Protein AF-A0A2S4KHY7-F1 (afdb_monomer_lite)

Radius of gyration: 18.63 Å; chains: 1; bounding box: 43×72×46 Å

Foldseek 3Di:
DPDLPLQLQEEEEEQWADPPDVCCVTVCLRVVVQVLCCVVSNHNYYDYDDVLDLVVLLVCLQPGDDQFYEYEQAAQSQDLVSVLSSLVSSVVSCVNNVHHHAYEYEYQLYYPCLCNQVRDDCPDSRYAAYEHEFAAPPAPSTDDCLSPDPNQVVDPRYHYHYCVVLVHHAHSSRLSVLCVCVPDPDDPDDNNVVSVLVVVQSSCCRRVVDHRPVRVVPVVVCPPPSNVVSVVVVVVVPPDDDDDD

Structure (mmCIF, N/CA/C/O backbone):
data_AF-A0A2S4KHY7-F1
#
_entry.id   AF-A0A2S4KHY7-F1
#
loop_
_atom_site.group_PDB
_atom_site.id
_atom_site.type_symbol
_atom_site.label_atom_id
_atom_site.label_alt_id
_atom_site.label_comp_id
_atom_site.label_asym_id
_atom_site.label_entity_id
_atom_site.label_seq_id
_atom_site.pdbx_PDB_ins_code
_atom_site.Cartn_x
_atom_site.Cartn_y
_atom_site.Cartn_z
_atom_site.occupancy
_atom_site.B_iso_or_equiv
_atom_site.auth_seq_id
_atom_site.auth_comp_id
_atom_site.auth_asym_id
_atom_site.auth_atom_id
_atom_site.pdbx_PDB_model_num
ATOM 1 N N . MET A 1 1 ? -21.011 10.144 -12.302 1.00 35.94 1 MET A N 1
ATOM 2 C CA . MET A 1 1 ? -19.937 10.883 -11.605 1.00 35.94 1 MET A CA 1
ATOM 3 C C . MET A 1 1 ? -19.957 10.413 -10.164 1.00 35.94 1 MET A C 1
ATOM 5 O O . MET A 1 1 ? -21.004 10.542 -9.545 1.00 35.94 1 MET A O 1
ATOM 9 N N . ALA A 1 2 ? -18.892 9.765 -9.686 1.00 38.97 2 ALA A N 1
ATOM 10 C CA . ALA A 1 2 ? -18.829 9.294 -8.302 1.00 38.97 2 ALA A CA 1
ATOM 11 C C . ALA A 1 2 ? -18.915 10.489 -7.338 1.00 38.97 2 ALA A C 1
ATOM 13 O O . ALA A 1 2 ? -18.388 11.563 -7.636 1.00 38.97 2 ALA A O 1
ATOM 14 N N . ASP A 1 3 ? -19.614 10.318 -6.218 1.00 41.12 3 ASP A N 1
ATOM 15 C CA . ASP A 1 3 ? -19.726 11.348 -5.191 1.00 41.12 3 ASP A CA 1
ATOM 16 C C . ASP A 1 3 ? -18.344 11.613 -4.566 1.00 41.12 3 ASP A C 1
ATOM 18 O O . ASP A 1 3 ? -17.828 10.842 -3.758 1.00 41.12 3 ASP A O 1
ATOM 22 N N . ASN A 1 4 ? -17.737 12.736 -4.954 1.00 48.25 4 ASN A N 1
ATOM 23 C CA . ASN A 1 4 ? -16.425 13.179 -4.481 1.00 48.25 4 ASN A CA 1
ATOM 24 C C . ASN A 1 4 ? -16.400 13.539 -2.980 1.00 48.25 4 ASN A C 1
ATOM 26 O O . ASN A 1 4 ? -15.339 13.898 -2.460 1.00 48.25 4 ASN A O 1
ATOM 30 N N . SER A 1 5 ? -17.534 13.485 -2.271 1.00 50.34 5 SER A N 1
ATOM 31 C CA . SER A 1 5 ? -17.601 13.743 -0.830 1.00 50.34 5 SER A CA 1
ATOM 32 C C . SER A 1 5 ? -16.904 12.656 0.004 1.00 50.34 5 SER A C 1
ATOM 34 O O . SER A 1 5 ? -16.302 12.978 1.033 1.00 50.34 5 SER A O 1
ATOM 36 N N . VAL A 1 6 ? -16.913 11.403 -0.468 1.00 52.31 6 VAL A N 1
ATOM 37 C CA . VAL A 1 6 ? -16.286 10.247 0.198 1.00 52.31 6 VAL A CA 1
ATOM 38 C C . VAL A 1 6 ? -14.762 10.313 0.076 1.00 52.31 6 VAL A C 1
ATOM 40 O O . VAL A 1 6 ? -14.059 10.242 1.082 1.00 52.31 6 VAL A O 1
ATOM 43 N N . ASN A 1 7 ? -14.241 10.591 -1.125 1.00 50.84 7 ASN A N 1
ATOM 44 C CA . ASN A 1 7 ? -12.793 10.640 -1.371 1.00 50.84 7 ASN A CA 1
ATOM 45 C C . ASN A 1 7 ? -12.073 11.756 -0.591 1.00 50.84 7 ASN A C 1
ATOM 47 O O . ASN A 1 7 ? -10.897 11.631 -0.259 1.00 50.84 7 ASN A O 1
ATOM 51 N N . ARG A 1 8 ? -12.780 12.837 -0.230 1.00 54.22 8 ARG A N 1
ATOM 52 C CA . ARG A 1 8 ? -12.234 13.930 0.598 1.00 54.22 8 ARG A CA 1
ATOM 53 C C . ARG A 1 8 ? -12.031 13.561 2.070 1.00 54.22 8 ARG A C 1
ATOM 55 O O . ARG A 1 8 ? -11.474 14.371 2.808 1.00 54.22 8 ARG A O 1
ATOM 62 N N . ARG A 1 9 ? -12.497 12.390 2.512 1.00 63.75 9 ARG A N 1
ATOM 63 C CA . ARG A 1 9 ? -12.339 11.912 3.896 1.00 63.75 9 ARG A CA 1
ATOM 64 C C . ARG A 1 9 ? -11.197 10.916 4.057 1.00 63.75 9 ARG A C 1
ATOM 66 O O . ARG A 1 9 ? -10.728 10.744 5.174 1.00 63.75 9 ARG A O 1
ATOM 73 N N . ASN A 1 10 ? -10.743 10.309 2.964 1.00 71.19 10 ASN A N 1
ATOM 74 C CA . ASN A 1 10 ? -9.730 9.264 3.013 1.00 71.19 10 ASN A CA 1
ATOM 75 C C . ASN A 1 10 ? -8.344 9.870 3.231 1.00 71.19 10 ASN A C 1
ATOM 77 O O . ASN A 1 10 ? -8.014 10.918 2.664 1.00 71.19 10 ASN A O 1
ATOM 81 N N . THR A 1 11 ? -7.533 9.193 4.035 1.00 81.69 11 THR A N 1
ATOM 82 C CA . THR A 1 11 ? -6.145 9.578 4.287 1.00 81.69 11 THR A CA 1
ATOM 83 C C . THR A 1 11 ? -5.212 8.580 3.647 1.00 81.69 11 THR A C 1
ATOM 85 O O . THR A 1 11 ? -5.378 7.369 3.797 1.00 81.69 11 THR A O 1
ATOM 88 N N . LEU A 1 12 ? -4.218 9.125 2.956 1.00 86.38 12 LEU A N 1
ATOM 89 C CA . LEU A 1 12 ? -3.152 8.362 2.348 1.00 86.38 12 LEU A CA 1
ATOM 90 C C . LEU A 1 12 ? -1.896 8.466 3.215 1.00 86.38 12 LEU A C 1
ATOM 92 O O . LEU A 1 12 ? -1.400 9.561 3.477 1.00 86.38 12 LEU A O 1
ATOM 96 N N . PHE A 1 13 ? -1.385 7.329 3.659 1.00 90.31 13 PHE A N 1
ATOM 97 C CA . PHE A 1 13 ? -0.116 7.217 4.365 1.00 90.31 13 PHE A CA 1
ATOM 98 C C . PHE A 1 13 ? 0.977 6.863 3.359 1.00 90.31 13 PHE A C 1
ATOM 100 O O . PHE A 1 13 ? 0.815 5.921 2.588 1.00 90.31 13 PHE A O 1
ATOM 107 N N . VAL A 1 14 ? 2.078 7.609 3.335 1.00 88.31 14 VAL A N 1
ATOM 108 C CA . VAL A 1 14 ? 3.207 7.346 2.432 1.00 88.31 14 VAL A CA 1
ATOM 109 C C . VAL A 1 14 ? 4.385 6.829 3.238 1.00 88.31 14 VAL A C 1
ATOM 111 O O . VAL A 1 14 ? 4.945 7.554 4.056 1.00 88.31 14 VAL A O 1
ATOM 114 N N . HIS A 1 15 ? 4.796 5.602 2.944 1.00 88.19 15 HIS A N 1
ATOM 115 C CA . HIS A 1 15 ? 6.013 4.970 3.437 1.00 88.19 15 HIS A CA 1
ATOM 116 C C . HIS A 1 15 ? 7.075 5.035 2.326 1.00 88.19 15 HIS A C 1
ATOM 118 O O . HIS A 1 15 ? 7.065 4.192 1.419 1.00 88.19 15 HIS A O 1
ATOM 124 N N . PRO A 1 16 ? 7.963 6.050 2.334 1.00 83.06 16 PRO A N 1
ATOM 125 C CA . PRO A 1 16 ? 8.973 6.230 1.290 1.00 83.06 16 PRO A CA 1
ATOM 126 C C . PRO A 1 16 ? 10.039 5.126 1.328 1.00 83.06 16 PRO A C 1
ATOM 128 O O . PRO A 1 16 ? 10.140 4.391 2.306 1.00 83.06 16 PRO A O 1
ATOM 131 N N . GLY A 1 17 ? 10.865 5.018 0.288 1.00 77.81 17 GLY A N 1
ATOM 132 C CA . GLY A 1 17 ? 11.918 4.002 0.184 1.00 77.81 17 GLY A CA 1
ATOM 133 C C . GLY A 1 17 ? 13.167 4.263 1.043 1.00 77.81 17 GLY A C 1
ATOM 134 O O . GLY A 1 17 ? 13.069 4.508 2.246 1.00 77.81 17 GLY A O 1
ATOM 135 N N . LEU A 1 18 ? 14.344 4.089 0.444 1.00 69.19 18 LEU A N 1
ATOM 136 C CA . LEU A 1 18 ? 15.680 4.240 1.012 1.00 69.19 18 LEU A CA 1
ATOM 137 C C . LEU A 1 18 ? 15.959 5.686 1.453 1.00 69.19 18 LEU A C 1
ATOM 139 O O . LEU A 1 18 ? 16.289 6.558 0.658 1.00 69.19 18 LEU A O 1
ATOM 143 N N . LEU A 1 19 ? 15.977 5.909 2.763 1.00 54.62 19 LEU A N 1
ATOM 144 C CA . LEU A 1 19 ? 16.388 7.180 3.365 1.00 54.62 19 LEU A CA 1
ATOM 145 C C . LEU A 1 19 ? 17.857 7.140 3.819 1.00 54.62 19 LEU A C 1
ATOM 147 O O . LEU A 1 19 ? 18.160 7.377 4.987 1.00 54.62 19 LEU A O 1
ATOM 151 N N . LEU A 1 20 ? 18.789 6.797 2.923 1.00 41.72 20 LEU A N 1
ATOM 152 C CA . LEU A 1 20 ? 20.219 6.742 3.260 1.00 41.72 20 LEU A CA 1
ATOM 153 C C . LEU A 1 20 ? 20.958 8.046 2.920 1.00 41.72 20 LEU A C 1
ATOM 155 O O . LEU A 1 20 ? 20.832 8.600 1.831 1.00 41.72 20 LEU A O 1
ATOM 159 N N . PHE A 1 21 ? 21.796 8.494 3.862 1.00 38.56 21 PHE A N 1
ATOM 160 C CA . PHE A 1 21 ? 22.856 9.498 3.671 1.00 38.56 21 PHE A CA 1
ATOM 161 C C . PHE A 1 21 ? 22.429 10.844 3.051 1.00 38.56 21 PHE A C 1
ATOM 163 O O . PHE A 1 21 ? 23.165 11.418 2.253 1.00 38.56 21 PHE A O 1
ATOM 170 N N . GLY A 1 22 ? 21.250 11.372 3.401 1.00 41.03 22 GLY A N 1
ATOM 171 C CA . GLY A 1 22 ? 20.788 12.675 2.889 1.00 41.03 22 GLY A CA 1
ATOM 172 C C . GLY A 1 22 ? 20.465 12.691 1.388 1.00 41.03 22 GLY A C 1
ATOM 173 O O . GLY A 1 22 ? 20.157 13.746 0.834 1.00 41.03 22 GLY A O 1
ATOM 174 N N . LEU A 1 23 ? 20.496 11.530 0.726 1.00 40.47 23 LEU A N 1
ATOM 175 C CA . LEU A 1 23 ? 20.063 11.357 -0.654 1.00 40.47 23 LEU A CA 1
ATOM 176 C C . LEU A 1 23 ? 18.579 10.987 -0.644 1.00 40.47 23 LEU A C 1
ATOM 178 O O . LEU A 1 23 ? 18.199 9.829 -0.527 1.00 40.47 23 LEU A O 1
ATOM 182 N N . HIS A 1 24 ? 17.720 11.998 -0.761 1.00 51.12 24 HIS A N 1
ATOM 183 C CA . HIS A 1 24 ? 16.260 11.857 -0.835 1.00 51.12 24 HIS A CA 1
ATOM 184 C C . HIS A 1 24 ? 15.764 11.413 -2.224 1.00 51.12 24 HIS A C 1
ATOM 186 O O . HIS A 1 24 ? 14.714 11.862 -2.680 1.00 51.12 24 HIS A O 1
ATOM 192 N N . TRP A 1 25 ? 16.534 10.589 -2.940 1.00 44.34 25 TRP A N 1
ATOM 193 C CA . TRP A 1 25 ? 16.283 10.302 -4.357 1.00 44.34 25 TRP A CA 1
ATOM 194 C C . TRP A 1 25 ? 14.943 9.601 -4.615 1.00 44.34 25 TRP A C 1
ATOM 196 O O . TRP A 1 25 ? 14.343 9.828 -5.662 1.00 44.34 25 TRP A O 1
ATOM 206 N N . ASP A 1 26 ? 14.432 8.828 -3.657 1.00 52.84 26 ASP A N 1
ATOM 207 C CA . ASP A 1 26 ? 13.146 8.131 -3.762 1.00 52.84 26 ASP A CA 1
ATOM 208 C C . ASP A 1 26 ? 12.055 8.636 -2.806 1.00 52.84 26 ASP A C 1
ATOM 210 O O . ASP A 1 26 ? 10.867 8.458 -3.089 1.00 52.84 26 ASP A O 1
ATOM 214 N N . ARG A 1 2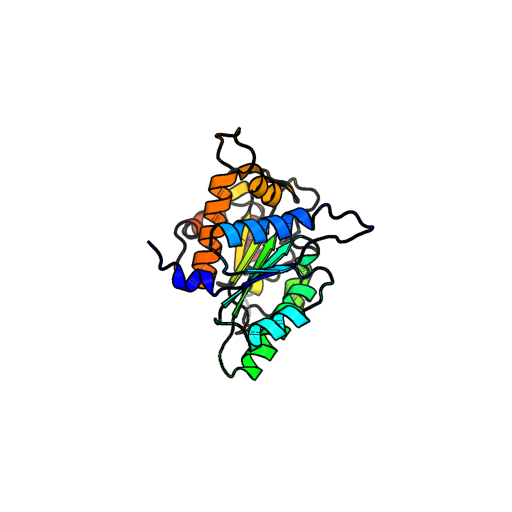7 ? 12.432 9.333 -1.726 1.00 57.00 27 ARG A N 1
ATOM 215 C CA . ARG A 1 27 ? 11.514 10.096 -0.868 1.00 57.00 27 ARG A CA 1
ATOM 216 C C . ARG A 1 27 ? 10.628 11.004 -1.716 1.00 57.00 27 ARG A C 1
ATOM 218 O O . ARG A 1 27 ? 9.412 10.990 -1.555 1.00 57.00 27 ARG A O 1
ATOM 225 N N . SER A 1 28 ? 11.228 11.719 -2.668 1.00 63.19 28 SER A N 1
ATOM 226 C CA . SER A 1 28 ? 10.499 12.597 -3.582 1.00 63.19 28 SER A CA 1
ATOM 227 C C . SER A 1 28 ? 9.457 11.833 -4.399 1.00 63.19 28 SER A C 1
ATOM 229 O O . SER A 1 28 ? 8.340 12.301 -4.527 1.00 63.19 28 SER A O 1
ATOM 231 N N . LEU A 1 29 ? 9.751 10.622 -4.884 1.00 68.00 29 LEU A N 1
ATOM 232 C CA . LEU A 1 29 ? 8.843 9.892 -5.774 1.00 68.00 29 LEU A CA 1
ATOM 233 C C . LEU A 1 29 ? 7.553 9.437 -5.075 1.00 68.00 29 LEU A C 1
ATOM 235 O O . LEU A 1 29 ? 6.458 9.650 -5.596 1.00 68.00 29 LEU A O 1
ATOM 239 N N . ALA A 1 30 ? 7.668 8.821 -3.896 1.00 72.50 30 ALA A N 1
ATOM 240 C CA . ALA A 1 30 ? 6.504 8.321 -3.161 1.00 72.50 30 ALA A CA 1
ATOM 241 C C . ALA A 1 30 ? 5.659 9.470 -2.581 1.00 72.50 30 ALA A C 1
ATOM 243 O O . ALA A 1 30 ? 4.427 9.426 -2.618 1.00 72.50 30 ALA A O 1
ATOM 244 N N . VAL A 1 31 ? 6.318 10.524 -2.087 1.00 76.44 31 VAL A N 1
ATOM 245 C CA . VAL A 1 31 ? 5.659 11.725 -1.551 1.00 76.44 31 VAL A CA 1
ATOM 246 C C . VAL A 1 31 ? 4.977 12.519 -2.661 1.00 76.44 31 VAL A C 1
ATOM 248 O O . VAL A 1 31 ? 3.835 12.949 -2.492 1.00 76.44 31 VAL A O 1
ATOM 251 N N . GLU A 1 32 ? 5.625 12.679 -3.815 1.00 73.94 32 GLU A N 1
ATOM 252 C CA . GLU A 1 32 ? 5.027 13.330 -4.982 1.00 73.94 32 GLU A CA 1
ATOM 253 C C . GLU A 1 32 ? 3.832 12.525 -5.504 1.00 73.94 32 GLU A C 1
ATOM 255 O O . GLU A 1 32 ? 2.784 13.112 -5.754 1.00 73.94 32 GLU A O 1
ATOM 260 N N . ALA A 1 33 ? 3.909 11.191 -5.567 1.00 71.56 33 ALA A N 1
ATOM 261 C CA . ALA A 1 33 ? 2.749 10.367 -5.910 1.00 71.56 33 ALA A CA 1
ATOM 262 C C . ALA A 1 33 ? 1.588 10.560 -4.918 1.00 71.56 33 ALA A C 1
ATOM 264 O O . ALA A 1 33 ? 0.449 10.775 -5.333 1.00 71.56 33 ALA A O 1
ATOM 265 N N . GLY A 1 34 ? 1.864 10.576 -3.610 1.00 76.12 34 GLY A N 1
ATOM 266 C CA . GLY A 1 34 ? 0.855 10.893 -2.595 1.00 76.12 34 GLY A CA 1
ATOM 267 C C . GLY A 1 34 ? 0.260 12.302 -2.743 1.00 76.12 34 GLY A C 1
ATOM 268 O O . GLY A 1 34 ? -0.941 12.504 -2.533 1.00 76.12 34 GLY A O 1
ATOM 269 N N . THR A 1 35 ? 1.078 13.270 -3.159 1.00 77.25 35 THR A N 1
ATOM 270 C CA . THR A 1 35 ? 0.663 14.655 -3.431 1.00 77.25 35 THR A CA 1
ATOM 271 C C . THR A 1 35 ? -0.267 14.713 -4.637 1.00 77.25 35 THR A C 1
ATOM 273 O O . THR A 1 35 ? -1.389 15.198 -4.515 1.00 77.25 35 THR A O 1
ATOM 276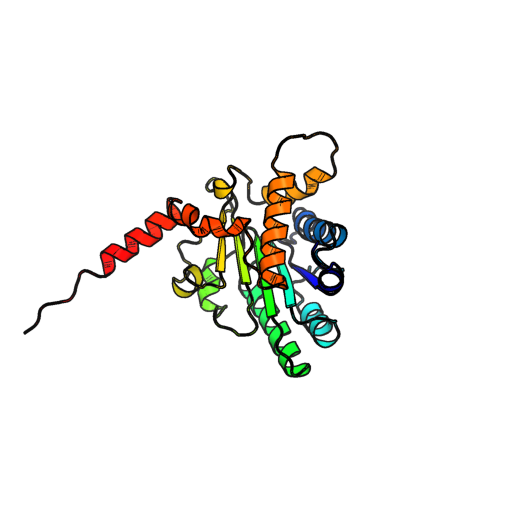 N N . ILE A 1 36 ? 0.140 14.115 -5.757 1.00 71.19 36 ILE A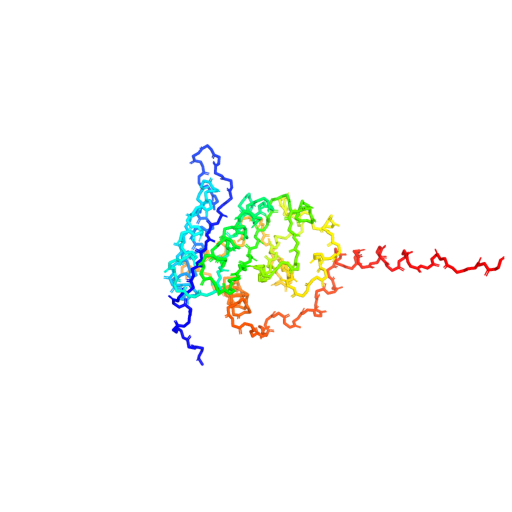 N 1
ATOM 277 C CA . ILE A 1 36 ? -0.642 14.022 -6.993 1.00 71.19 36 ILE A CA 1
ATOM 278 C C . ILE A 1 36 ? -2.005 13.364 -6.727 1.00 71.19 36 ILE A C 1
ATOM 280 O O . ILE A 1 36 ? -3.041 13.848 -7.184 1.00 71.19 36 ILE A O 1
ATOM 284 N N . LEU A 1 37 ? -2.049 12.290 -5.934 1.00 73.44 37 LEU A N 1
ATOM 285 C CA . LEU A 1 37 ? -3.310 11.628 -5.582 1.00 73.44 37 LEU A CA 1
ATOM 286 C C . LEU A 1 37 ? -4.230 12.507 -4.726 1.00 73.44 37 LEU A C 1
ATOM 288 O O . LEU A 1 37 ? -5.455 12.450 -4.867 1.00 73.44 37 LEU A O 1
ATOM 292 N N . THR A 1 38 ? -3.656 13.345 -3.866 1.00 77.06 38 THR A N 1
ATOM 293 C CA . THR A 1 38 ? -4.411 14.329 -3.079 1.00 77.06 38 THR A CA 1
ATOM 294 C C . THR A 1 38 ? -4.943 15.455 -3.975 1.00 77.06 38 THR A C 1
ATOM 296 O O . THR A 1 38 ? -6.113 15.835 -3.868 1.00 77.06 38 THR A O 1
ATOM 299 N N . GLU A 1 39 ? -4.131 15.955 -4.911 1.00 76.44 39 GLU A N 1
ATOM 300 C CA . GLU A 1 39 ? -4.525 16.978 -5.890 1.00 76.44 39 GLU A CA 1
ATOM 301 C C . GLU A 1 39 ? -5.667 16.501 -6.791 1.00 76.44 39 GLU A C 1
ATOM 303 O O . GLU A 1 39 ? -6.669 17.206 -6.956 1.00 76.44 39 GLU A O 1
ATOM 308 N N . TYR A 1 40 ? -5.585 15.259 -7.276 1.00 69.25 40 TYR A N 1
ATOM 309 C CA . TYR A 1 40 ? -6.652 14.612 -8.041 1.00 69.25 40 TYR A CA 1
ATOM 310 C C . TYR A 1 40 ? -7.862 14.181 -7.200 1.00 69.25 40 TYR A C 1
ATOM 312 O O . TYR A 1 40 ? -8.802 13.596 -7.737 1.00 69.25 40 TYR A O 1
ATOM 320 N N . ARG A 1 41 ? -7.893 14.525 -5.906 1.00 72.12 41 ARG A N 1
ATOM 321 C CA . ARG A 1 41 ? -9.013 14.276 -4.986 1.00 72.12 41 ARG A CA 1
ATOM 322 C C . ARG A 1 41 ? -9.308 12.794 -4.753 1.00 72.12 41 ARG A C 1
ATOM 324 O O . ARG A 1 41 ? -10.451 12.464 -4.452 1.00 72.12 41 ARG A O 1
ATOM 331 N N . PHE A 1 42 ? -8.304 11.922 -4.843 1.00 68.25 42 PHE A N 1
ATOM 332 C CA . PHE A 1 42 ? -8.429 10.529 -4.397 1.00 68.25 42 PHE A CA 1
ATOM 333 C C . PHE A 1 42 ? -8.280 10.375 -2.885 1.00 68.25 42 PHE A C 1
ATOM 335 O O . PHE A 1 42 ? -8.848 9.455 -2.302 1.00 68.25 42 PHE A O 1
ATOM 342 N N . ALA A 1 43 ? -7.556 11.298 -2.258 1.00 72.94 43 ALA A N 1
ATOM 343 C CA . ALA A 1 43 ? -7.458 11.423 -0.814 1.00 72.94 43 ALA A CA 1
ATOM 344 C C . ALA A 1 43 ? -7.746 12.869 -0.393 1.00 72.94 43 ALA A C 1
ATOM 346 O O . ALA A 1 43 ? -7.497 13.820 -1.139 1.00 72.94 43 ALA A O 1
ATOM 347 N N . GLY A 1 44 ? -8.272 13.039 0.819 1.00 71.81 44 GLY A N 1
ATOM 348 C CA . GLY A 1 44 ? -8.441 14.348 1.444 1.00 71.81 44 GLY A CA 1
ATOM 349 C C . GLY A 1 44 ? -7.122 14.934 1.933 1.00 71.81 44 GLY A C 1
ATOM 350 O O . GLY A 1 44 ? -6.963 16.155 1.953 1.00 71.81 44 GLY A O 1
ATOM 351 N N . LYS A 1 45 ? -6.180 14.066 2.316 1.00 82.19 45 LYS A N 1
ATOM 352 C CA . LYS A 1 45 ? -4.835 14.441 2.747 1.00 82.19 45 LYS A CA 1
ATOM 353 C C . LYS A 1 45 ? -3.846 13.287 2.601 1.00 82.19 45 LYS A C 1
ATOM 355 O O . LYS A 1 45 ? -4.235 12.118 2.587 1.00 82.19 45 LYS A O 1
ATOM 360 N N . MET A 1 46 ? -2.570 13.651 2.606 1.00 86.38 46 MET A N 1
ATOM 361 C CA . MET A 1 46 ? -1.442 12.733 2.650 1.00 86.38 46 MET A CA 1
ATOM 362 C C . MET A 1 46 ? -0.623 12.961 3.928 1.00 86.38 46 MET A C 1
ATOM 364 O O . MET A 1 46 ? -0.444 14.102 4.358 1.00 86.38 46 MET A O 1
ATOM 368 N N . LEU A 1 47 ? -0.169 11.871 4.548 1.00 87.81 47 LEU A N 1
ATOM 369 C CA . LEU A 1 47 ? 0.757 11.863 5.677 1.00 87.81 47 LEU A CA 1
ATOM 370 C C . LEU A 1 47 ? 2.001 11.062 5.292 1.00 87.81 47 LEU A C 1
ATOM 372 O O . LEU A 1 47 ? 1.927 9.852 5.085 1.00 87.81 47 LEU A O 1
ATOM 376 N N . GLU A 1 48 ? 3.138 11.742 5.197 1.00 87.31 48 GLU A N 1
ATOM 377 C CA . GLU A 1 48 ? 4.432 11.095 5.000 1.00 87.31 48 GLU A CA 1
ATOM 378 C C . GLU A 1 48 ? 4.922 10.480 6.319 1.00 87.31 48 GLU A C 1
ATOM 380 O O . GLU A 1 48 ? 4.853 11.121 7.368 1.00 87.31 48 GLU A O 1
ATOM 385 N N . LEU A 1 49 ? 5.447 9.254 6.254 1.00 86.38 49 LEU A N 1
ATOM 386 C CA . LEU A 1 49 ? 5.978 8.490 7.385 1.00 86.38 49 LEU A CA 1
ATOM 387 C C . LEU A 1 49 ? 7.471 8.178 7.156 1.00 86.38 49 LEU A C 1
ATOM 389 O O . LEU A 1 49 ? 7.832 7.042 6.827 1.00 86.38 49 LEU A O 1
ATOM 393 N N . PRO A 1 50 ? 8.358 9.188 7.269 1.00 71.25 50 PRO A N 1
ATOM 394 C CA . PRO A 1 50 ? 9.759 9.050 6.883 1.00 71.25 50 PRO A CA 1
ATOM 395 C C . PRO A 1 50 ? 10.514 8.078 7.802 1.00 71.25 50 PRO A C 1
ATOM 397 O O . PRO A 1 50 ? 11.157 7.155 7.317 1.00 71.25 50 PRO A O 1
ATOM 400 N N . ASP A 1 51 ? 10.353 8.179 9.120 1.00 67.94 51 ASP A N 1
ATOM 401 C CA . ASP A 1 51 ? 11.186 7.433 10.079 1.00 67.94 51 ASP A CA 1
ATOM 402 C C . ASP A 1 51 ? 10.673 6.026 10.398 1.00 67.94 51 ASP A C 1
ATOM 404 O O . ASP A 1 51 ? 11.041 5.437 11.413 1.00 67.94 51 ASP A O 1
ATOM 408 N N . ARG A 1 52 ? 9.773 5.491 9.560 1.00 71.94 52 ARG A N 1
ATOM 409 C CA . ARG A 1 52 ? 8.991 4.284 9.884 1.00 71.94 52 ARG A CA 1
ATOM 410 C C . ARG A 1 52 ? 8.232 4.416 11.207 1.00 71.94 52 ARG A C 1
ATOM 412 O O . ARG A 1 52 ? 7.845 3.411 11.791 1.00 71.94 52 ARG A O 1
ATOM 419 N N . ASP A 1 53 ? 8.016 5.648 11.671 1.00 79.94 53 ASP A N 1
ATOM 420 C CA . ASP A 1 53 ? 7.148 5.931 12.801 1.00 79.94 53 ASP A CA 1
ATOM 421 C C . ASP A 1 53 ? 5.700 5.705 12.369 1.00 79.94 53 ASP A C 1
ATOM 423 O O . ASP A 1 53 ? 5.185 6.347 11.453 1.00 79.94 53 ASP A O 1
ATOM 427 N N . LEU A 1 54 ? 5.054 4.756 13.035 1.00 84.88 54 LEU A N 1
ATOM 428 C CA . LEU A 1 54 ? 3.686 4.329 12.758 1.00 84.88 54 LEU A CA 1
ATOM 429 C C . LEU A 1 54 ? 2.684 5.008 13.699 1.00 84.88 54 LEU A C 1
ATOM 431 O O . LEU A 1 54 ? 1.472 4.896 13.504 1.00 84.88 54 LEU A O 1
ATOM 435 N N . THR A 1 55 ? 3.171 5.763 14.689 1.00 87.88 55 THR A N 1
ATOM 436 C CA . THR A 1 55 ? 2.352 6.551 15.618 1.00 87.88 55 THR A CA 1
ATOM 437 C C . THR A 1 55 ? 1.359 7.466 14.893 1.00 87.88 55 THR A C 1
ATOM 439 O O . THR A 1 55 ? 0.191 7.500 15.300 1.00 87.88 55 THR A O 1
ATOM 442 N N . PRO A 1 56 ? 1.733 8.159 13.794 1.00 89.56 56 PRO A N 1
ATOM 443 C CA . PRO A 1 56 ? 0.792 9.005 13.069 1.00 89.56 56 PRO A CA 1
ATOM 444 C C . PRO A 1 56 ? -0.366 8.224 12.431 1.00 89.56 56 PRO A C 1
ATOM 446 O O . PRO A 1 56 ? -1.459 8.780 12.300 1.00 89.56 56 PRO A O 1
ATOM 449 N N . ILE A 1 57 ? -0.170 6.944 12.076 1.00 91.94 57 ILE A N 1
ATOM 450 C CA . ILE A 1 57 ? -1.250 6.081 11.568 1.00 91.94 57 ILE A CA 1
ATOM 451 C C . ILE A 1 57 ? -2.293 5.886 12.659 1.00 91.94 57 ILE A C 1
ATOM 453 O O . ILE A 1 57 ? -3.461 6.208 12.447 1.00 91.94 57 ILE A O 1
ATOM 457 N N . TYR A 1 58 ? -1.871 5.430 13.841 1.00 93.94 58 TYR A N 1
ATOM 458 C CA . TYR A 1 58 ? -2.774 5.204 14.970 1.00 93.94 58 TYR A CA 1
ATOM 459 C C . TYR A 1 58 ? -3.514 6.487 15.366 1.00 93.94 58 TYR A C 1
ATOM 461 O O . TYR A 1 58 ? -4.744 6.508 15.399 1.00 93.94 58 TYR A O 1
ATOM 469 N N . GLN A 1 59 ? -2.777 7.580 15.603 1.00 93.06 59 GLN A N 1
ATOM 470 C CA . GLN A 1 59 ? -3.352 8.867 16.013 1.00 93.06 59 GLN A CA 1
ATOM 471 C C . GLN A 1 59 ? -4.388 9.375 15.014 1.00 93.06 59 GLN A C 1
ATOM 473 O O . GLN A 1 59 ? -5.445 9.893 15.400 1.00 93.06 59 GLN A O 1
ATOM 478 N N . HIS A 1 60 ? -4.098 9.224 13.722 1.00 90.88 60 HIS A N 1
ATOM 479 C CA . HIS A 1 60 ? -5.043 9.633 12.711 1.00 90.88 60 HIS A CA 1
ATOM 480 C C . HIS A 1 60 ? -6.238 8.685 12.622 1.00 90.88 60 HIS A C 1
ATOM 482 O O . HIS A 1 60 ? -7.362 9.159 12.503 1.00 90.88 60 HIS A O 1
ATOM 488 N N . ALA A 1 61 ? -6.033 7.377 12.732 1.00 91.25 61 ALA A N 1
ATOM 489 C CA . ALA A 1 61 ? -7.108 6.401 12.642 1.00 91.25 61 ALA A CA 1
ATOM 490 C C . ALA A 1 61 ? -8.123 6.516 13.793 1.00 91.25 61 ALA A C 1
ATOM 492 O O . ALA A 1 61 ? -9.311 6.294 13.557 1.00 91.25 61 ALA A O 1
ATOM 493 N N . ILE A 1 62 ? -7.701 6.926 15.000 1.00 93.38 62 ILE A N 1
ATOM 494 C CA . ILE A 1 62 ? -8.610 7.120 16.148 1.00 93.38 62 ILE A CA 1
ATOM 495 C C . ILE A 1 62 ? -9.415 8.428 16.103 1.00 93.38 62 ILE A C 1
ATOM 497 O O . ILE A 1 62 ? -10.506 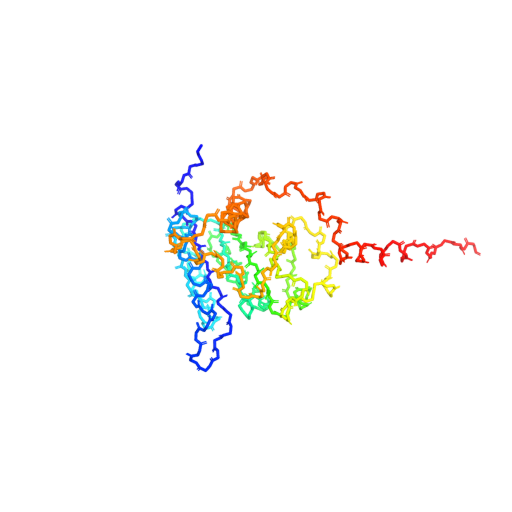8.486 16.664 1.00 93.38 62 ILE A O 1
ATOM 501 N N . THR A 1 63 ? -8.895 9.477 15.457 1.00 87.12 63 THR A N 1
ATOM 502 C CA . THR A 1 63 ? -9.514 10.821 15.441 1.00 87.12 63 THR A CA 1
ATOM 503 C C . THR A 1 63 ? -10.095 11.219 14.085 1.00 87.12 63 THR A C 1
ATOM 505 O O . THR A 1 63 ? -10.912 12.135 13.997 1.00 87.12 63 THR A O 1
ATOM 508 N N . GLY A 1 64 ? -9.644 10.569 13.017 1.00 77.81 64 GLY A N 1
ATOM 509 C CA . GLY A 1 64 ? -9.966 10.901 11.641 1.00 77.81 64 GLY A CA 1
ATOM 510 C C . GLY A 1 64 ? -11.349 10.413 11.210 1.00 77.81 64 GLY A C 1
ATOM 511 O O . GLY A 1 64 ? -11.857 9.418 11.732 1.00 77.81 64 GLY A O 1
ATOM 512 N N . PRO A 1 65 ? -11.972 11.093 10.233 1.00 75.50 65 PRO A N 1
ATOM 513 C CA . PRO A 1 65 ? -13.172 10.580 9.590 1.00 75.50 65 PRO A CA 1
ATOM 514 C C . PRO A 1 65 ? -12.839 9.350 8.730 1.00 75.50 65 PRO A C 1
ATOM 516 O O . PRO A 1 65 ? -11.758 9.263 8.160 1.00 75.50 65 PRO A O 1
ATOM 519 N N . GLY A 1 66 ? -13.804 8.438 8.587 1.00 82.25 66 GLY A N 1
ATOM 520 C CA . GLY A 1 66 ? -13.685 7.259 7.721 1.00 82.25 66 GLY A CA 1
ATOM 521 C C . GLY A 1 66 ? -13.309 5.966 8.451 1.00 82.25 66 GLY A C 1
ATOM 522 O O . GLY A 1 66 ? -13.047 5.961 9.660 1.00 82.25 66 GLY A O 1
ATOM 523 N N . THR A 1 67 ? -13.361 4.869 7.699 1.00 86.94 67 THR A N 1
ATOM 524 C CA . THR A 1 67 ? -13.001 3.503 8.124 1.00 86.94 67 THR A CA 1
ATOM 525 C C . THR A 1 67 ? -11.975 2.855 7.199 1.00 86.94 67 THR A C 1
ATOM 527 O O . THR A 1 67 ? -11.364 1.871 7.589 1.00 86.94 67 THR A O 1
ATOM 530 N N . GLU A 1 68 ? -11.748 3.431 6.017 1.00 87.81 68 GLU A N 1
ATOM 531 C CA . GLU A 1 68 ? -10.847 2.903 4.996 1.00 87.81 68 GLU A CA 1
ATOM 532 C C . GLU A 1 68 ? -9.590 3.777 4.917 1.00 87.81 68 GLU A C 1
ATOM 534 O O . GLU A 1 68 ? -9.667 4.999 4.735 1.00 87.81 68 GLU A O 1
ATOM 539 N N . PHE A 1 69 ? -8.425 3.154 5.051 1.00 89.81 69 PHE A N 1
ATOM 540 C CA . PHE A 1 69 ? -7.125 3.815 5.034 1.00 89.81 69 PHE A CA 1
ATOM 541 C C . PHE A 1 69 ? -6.246 3.222 3.944 1.00 89.81 69 PHE A C 1
ATOM 543 O O . PHE A 1 69 ? -6.280 2.019 3.706 1.00 89.81 69 PHE A O 1
ATOM 550 N N . ILE A 1 70 ? -5.438 4.052 3.287 1.00 90.25 70 ILE A N 1
ATOM 551 C CA . ILE A 1 70 ? -4.572 3.603 2.193 1.00 90.25 70 ILE A CA 1
ATOM 552 C C . ILE A 1 70 ? -3.117 3.881 2.546 1.00 90.25 70 ILE A C 1
ATOM 554 O O . ILE A 1 70 ? -2.764 5.009 2.883 1.00 90.25 70 ILE A O 1
ATOM 558 N N . GLY A 1 71 ? -2.272 2.866 2.414 1.00 91.56 71 GLY A N 1
ATOM 559 C CA . GLY A 1 71 ? -0.822 2.967 2.475 1.00 91.56 71 GLY A CA 1
ATOM 560 C C . GLY A 1 71 ? -0.186 2.884 1.097 1.00 91.56 71 GLY A C 1
ATOM 561 O O . GLY A 1 71 ? -0.369 1.888 0.404 1.00 91.56 71 GLY A O 1
ATOM 562 N N . ILE A 1 72 ? 0.615 3.875 0.719 1.00 89.56 72 ILE A N 1
ATOM 563 C CA . ILE A 1 72 ? 1.601 3.754 -0.358 1.00 89.56 72 ILE A CA 1
ATOM 564 C C . ILE A 1 72 ? 2.913 3.303 0.260 1.00 89.56 72 ILE A C 1
ATOM 566 O O . ILE A 1 72 ? 3.486 4.002 1.091 1.00 89.56 72 ILE A O 1
ATOM 570 N N . HIS A 1 73 ? 3.397 2.152 -0.174 1.00 91.12 73 HIS A N 1
ATOM 571 C CA . HIS A 1 73 ? 4.590 1.509 0.341 1.00 91.12 73 HIS A CA 1
ATOM 572 C C . HIS A 1 73 ? 5.589 1.309 -0.791 1.00 91.12 73 HIS A C 1
ATOM 574 O O . HIS A 1 73 ? 5.395 0.449 -1.645 1.00 91.12 73 HIS A O 1
ATOM 580 N N . TYR A 1 74 ? 6.654 2.104 -0.813 1.00 87.56 74 TYR A N 1
ATOM 581 C CA . TYR A 1 74 ? 7.609 2.091 -1.919 1.00 87.56 74 TYR A CA 1
ATOM 582 C C . TYR A 1 74 ? 8.940 1.466 -1.515 1.00 87.56 74 TYR A C 1
ATOM 584 O O . TYR A 1 74 ? 9.547 1.925 -0.547 1.00 87.56 74 TYR A O 1
ATOM 592 N N . SER A 1 75 ? 9.449 0.486 -2.271 1.00 87.94 75 SER A N 1
ATOM 593 C CA . SER A 1 75 ? 10.791 -0.080 -2.067 1.00 87.94 75 SER A CA 1
ATOM 594 C C . SER A 1 75 ? 10.996 -0.516 -0.604 1.00 87.94 75 SER A C 1
ATOM 596 O O . SER A 1 75 ? 10.231 -1.326 -0.077 1.00 87.94 75 SER A O 1
ATOM 598 N N . MET A 1 76 ? 11.969 0.057 0.113 1.00 87.62 76 MET A N 1
ATOM 599 C CA . MET A 1 76 ? 12.182 -0.197 1.545 1.00 87.62 76 MET A CA 1
ATOM 600 C C . MET A 1 76 ? 11.021 0.210 2.458 1.00 87.62 76 MET A C 1
ATOM 602 O O . MET A 1 76 ? 10.995 -0.228 3.604 1.00 87.62 76 MET A O 1
ATOM 606 N N . GLY A 1 77 ? 10.105 1.067 2.013 1.00 87.94 77 GLY A N 1
ATOM 607 C CA . GLY A 1 77 ? 8.855 1.389 2.704 1.00 87.94 77 GLY A CA 1
ATOM 608 C C . GLY A 1 77 ? 7.803 0.281 2.587 1.00 87.94 77 GLY A C 1
ATOM 609 O O . GLY A 1 77 ? 6.861 0.242 3.375 1.00 87.94 77 GLY A O 1
ATOM 610 N N . GLY A 1 78 ? 7.979 -0.638 1.632 1.00 89.38 78 GLY A N 1
ATOM 611 C CA . GLY A 1 78 ? 7.150 -1.828 1.429 1.00 89.38 78 GLY A CA 1
ATOM 612 C C . GLY A 1 78 ? 7.686 -3.102 2.041 1.00 89.38 78 GLY A C 1
ATOM 613 O O . GLY A 1 78 ? 7.206 -4.177 1.694 1.00 89.38 78 GLY A O 1
ATOM 614 N N . ARG A 1 79 ? 8.630 -2.995 2.978 1.00 91.94 79 ARG A N 1
ATOM 615 C CA . ARG A 1 79 ? 9.020 -4.155 3.769 1.00 91.94 79 ARG A CA 1
ATOM 616 C C . ARG A 1 79 ? 7.825 -4.703 4.561 1.00 91.94 79 ARG A C 1
ATOM 618 O O . ARG A 1 79 ? 7.053 -3.912 5.116 1.00 91.94 79 ARG A O 1
ATOM 625 N N . PRO A 1 80 ? 7.693 -6.034 4.682 1.00 93.81 80 PRO A N 1
ATOM 626 C CA . PRO A 1 80 ? 6.583 -6.639 5.411 1.00 93.81 80 PRO A CA 1
ATOM 627 C C . PRO A 1 80 ? 6.439 -6.208 6.878 1.00 93.81 80 PRO A C 1
ATOM 629 O O . PRO A 1 80 ? 5.318 -6.115 7.369 1.00 93.81 80 PRO A O 1
ATOM 632 N N . ASP A 1 81 ? 7.532 -5.886 7.575 1.00 94.00 81 ASP A N 1
ATOM 633 C CA . ASP A 1 81 ? 7.493 -5.392 8.960 1.00 94.00 81 ASP A CA 1
ATOM 634 C C . ASP A 1 81 ? 6.820 -4.014 9.084 1.00 94.00 81 ASP A C 1
ATOM 636 O O . ASP A 1 81 ? 6.105 -3.750 10.052 1.00 94.00 81 ASP A O 1
ATOM 640 N N . ILE A 1 82 ? 6.968 -3.157 8.072 1.00 93.62 82 ILE A N 1
ATOM 641 C CA . ILE A 1 82 ? 6.301 -1.848 8.017 1.00 93.62 82 ILE A CA 1
ATOM 642 C C . ILE A 1 82 ? 4.804 -2.019 7.753 1.00 93.62 82 ILE A C 1
ATOM 644 O O . ILE A 1 82 ? 3.978 -1.342 8.374 1.00 93.62 82 ILE A O 1
ATOM 648 N N . LEU A 1 83 ? 4.437 -2.935 6.851 1.00 94.56 83 LEU A N 1
ATOM 649 C CA . LEU A 1 83 ? 3.034 -3.266 6.605 1.00 94.56 83 LEU A CA 1
ATOM 650 C C . LEU A 1 83 ? 2.383 -3.845 7.870 1.00 94.56 83 LEU A C 1
ATOM 652 O O . LEU A 1 83 ? 1.322 -3.370 8.270 1.00 94.56 83 LEU A O 1
ATOM 656 N N . ARG A 1 84 ? 3.048 -4.788 8.548 1.00 96.12 84 ARG A N 1
ATOM 657 C CA . ARG A 1 84 ? 2.602 -5.356 9.830 1.00 96.12 84 ARG A CA 1
ATOM 658 C C . ARG A 1 84 ? 2.342 -4.263 10.857 1.00 96.12 84 ARG A C 1
ATOM 660 O O . ARG A 1 84 ? 1.250 -4.186 11.410 1.00 96.12 84 ARG A O 1
ATOM 667 N N . GLY A 1 85 ? 3.308 -3.375 11.066 1.00 94.81 85 GLY A N 1
ATOM 668 C CA . GLY A 1 85 ? 3.142 -2.299 12.032 1.00 94.81 85 GLY A CA 1
ATOM 669 C C . GLY A 1 85 ? 2.027 -1.310 11.653 1.00 94.81 85 GLY A C 1
ATOM 670 O O . GLY A 1 85 ? 1.331 -0.801 12.532 1.00 94.81 85 GLY A O 1
ATOM 671 N N . SER A 1 86 ? 1.796 -1.078 10.356 1.00 95.56 86 SER A N 1
ATOM 672 C CA . SER A 1 86 ? 0.654 -0.281 9.883 1.00 95.56 86 SER A CA 1
ATOM 673 C C . SER A 1 86 ? -0.678 -0.959 10.223 1.00 95.56 86 SER A C 1
ATOM 675 O O . SER A 1 86 ? -1.584 -0.308 10.741 1.00 95.56 86 SER A O 1
ATOM 677 N N . LEU A 1 87 ? -0.780 -2.275 10.010 1.00 96.31 87 LEU A N 1
ATOM 678 C CA . LEU A 1 87 ? -1.954 -3.067 10.390 1.00 96.31 87 LEU A CA 1
ATOM 679 C C . LEU A 1 87 ? -2.166 -3.087 11.905 1.00 96.31 87 LEU A C 1
ATOM 681 O O . LEU A 1 87 ? -3.295 -2.934 12.360 1.00 96.31 87 LEU A O 1
ATOM 685 N N . ASP A 1 88 ? -1.101 -3.198 12.698 1.00 96.50 88 ASP A N 1
ATOM 686 C CA . ASP A 1 88 ? -1.192 -3.160 14.160 1.00 96.50 88 ASP A CA 1
ATOM 687 C C . ASP A 1 88 ? -1.696 -1.811 14.673 1.00 96.50 88 ASP A C 1
ATOM 689 O O . ASP A 1 88 ? -2.496 -1.768 15.611 1.00 96.50 88 ASP A O 1
ATOM 693 N N . ALA A 1 89 ? -1.272 -0.708 14.051 1.00 96.12 89 ALA A N 1
ATOM 694 C CA . ALA A 1 89 ? -1.782 0.623 14.361 1.00 96.12 89 ALA A CA 1
ATOM 695 C C . ALA A 1 89 ? -3.284 0.740 14.044 1.00 96.12 89 ALA A C 1
ATOM 697 O O . ALA A 1 89 ? -4.046 1.279 14.850 1.00 96.12 89 ALA A O 1
ATOM 698 N N . ILE A 1 90 ? -3.731 0.195 12.908 1.00 95.94 90 ILE A N 1
ATOM 699 C CA . ILE A 1 90 ? -5.149 0.187 12.519 1.00 95.94 90 ILE A CA 1
ATOM 700 C C . ILE A 1 90 ? -5.979 -0.720 13.426 1.00 95.94 90 ILE A C 1
ATOM 702 O O . ILE A 1 90 ? -7.044 -0.307 13.877 1.00 95.94 90 ILE A O 1
ATOM 706 N N . LYS A 1 91 ? -5.471 -1.898 13.785 1.00 96.50 91 LYS A N 1
ATOM 707 C CA . LYS A 1 91 ? -6.103 -2.822 14.732 1.00 96.50 91 LYS A CA 1
ATOM 708 C C . LYS A 1 91 ? -6.302 -2.194 16.103 1.00 96.50 91 LYS A C 1
ATOM 710 O O . LYS A 1 91 ? -7.401 -2.246 16.654 1.00 96.50 91 LYS A O 1
ATOM 715 N N . GLN A 1 92 ? -5.274 -1.536 16.632 1.00 96.81 92 GLN A N 1
ATOM 716 C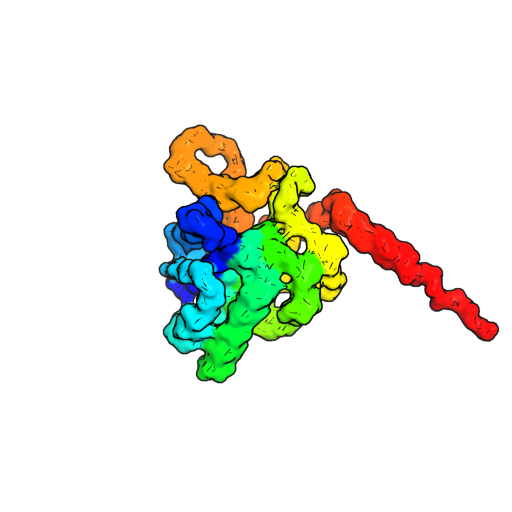 CA . GLN A 1 92 ? -5.385 -0.784 17.884 1.00 96.81 92 GLN A CA 1
ATOM 717 C C . GLN A 1 92 ? -6.414 0.347 17.771 1.00 96.81 92 GLN A C 1
ATOM 719 O O . GLN A 1 92 ? -7.228 0.541 18.675 1.00 96.81 92 GLN A O 1
ATOM 724 N N . ALA A 1 93 ? -6.428 1.074 16.652 1.00 95.69 93 ALA A N 1
ATOM 725 C CA . ALA A 1 93 ? -7.393 2.145 16.434 1.00 95.69 93 ALA A CA 1
ATOM 726 C C . ALA A 1 93 ? -8.838 1.634 16.295 1.00 95.69 93 ALA A C 1
ATOM 728 O O . ALA A 1 93 ? -9.760 2.275 16.802 1.00 95.69 93 ALA A O 1
ATOM 729 N N . ALA A 1 94 ? -9.044 0.478 15.659 1.00 95.06 94 ALA A N 1
ATOM 730 C CA . ALA A 1 94 ? -10.348 -0.163 15.510 1.00 95.06 94 ALA A CA 1
ATOM 731 C C . ALA A 1 94 ? -10.905 -0.587 16.872 1.00 95.06 94 ALA A C 1
ATOM 733 O O . ALA A 1 94 ? -12.055 -0.285 17.201 1.00 95.06 94 ALA A O 1
ATOM 734 N N . GLN A 1 95 ? -10.058 -1.196 17.709 1.00 96.19 95 GLN A N 1
ATOM 735 C CA . GLN A 1 95 ? -10.394 -1.534 19.094 1.00 96.19 95 GLN A CA 1
ATOM 736 C C . GLN A 1 95 ? -10.758 -0.290 19.909 1.00 96.19 95 GLN A C 1
ATOM 738 O O . GLN A 1 95 ? -11.764 -0.296 20.615 1.00 96.19 95 GLN A O 1
ATOM 743 N N . PHE A 1 96 ? -9.984 0.791 19.778 1.00 96.44 96 PHE A N 1
ATOM 744 C CA . PHE A 1 96 ? -10.248 2.048 20.479 1.00 96.44 96 PHE A CA 1
ATOM 745 C C . PHE A 1 96 ? -11.569 2.700 20.044 1.00 96.44 96 PHE A C 1
ATOM 747 O O . PHE A 1 96 ? -12.337 3.167 20.884 1.00 96.44 96 PHE A O 1
ATOM 754 N N . ARG A 1 97 ? -11.852 2.737 18.736 1.00 93.31 97 ARG A N 1
ATOM 755 C CA . ARG A 1 97 ? -13.072 3.359 18.193 1.00 93.31 97 ARG A CA 1
ATOM 756 C C . ARG A 1 97 ? -14.318 2.486 18.331 1.00 93.31 97 ARG A C 1
ATOM 758 O O . ARG A 1 97 ? -15.421 3.008 18.186 1.00 93.31 97 ARG A O 1
ATOM 765 N N . GLY A 1 98 ? -14.161 1.184 18.563 1.00 93.69 98 GLY A N 1
ATOM 766 C CA . GLY A 1 98 ? -15.270 0.230 18.597 1.00 93.69 98 GLY A CA 1
ATOM 767 C C . GLY A 1 98 ? -15.964 0.049 17.242 1.00 93.69 98 GLY A C 1
ATOM 768 O O . GLY A 1 98 ? -17.132 -0.332 17.205 1.00 93.69 98 GLY A O 1
ATOM 769 N N . VAL A 1 99 ? -15.275 0.344 16.133 1.00 91.00 99 VAL A N 1
ATOM 770 C CA . VAL A 1 99 ? -15.779 0.148 14.764 1.00 91.00 99 VAL A CA 1
ATOM 771 C C . VAL A 1 99 ? -14.708 -0.523 13.900 1.00 91.00 99 VAL A C 1
ATOM 773 O O . VAL A 1 99 ? -13.522 -0.276 14.132 1.00 91.00 99 VAL A O 1
ATOM 776 N N . PRO A 1 100 ? -15.092 -1.337 12.900 1.00 91.81 100 PRO A N 1
ATOM 777 C CA . PRO A 1 100 ? -14.139 -1.911 11.955 1.00 91.81 100 PRO A CA 1
ATOM 778 C C . PRO A 1 100 ? -13.393 -0.820 11.186 1.00 91.81 100 PRO A C 1
ATOM 780 O O . PRO A 1 100 ? -14.007 0.154 10.746 1.00 91.81 100 PRO A O 1
ATOM 783 N N . LEU A 1 101 ? -12.085 -1.006 11.019 1.00 93.12 101 LEU A N 1
ATOM 784 C CA . LEU A 1 101 ? -11.223 -0.176 10.183 1.00 93.12 101 LEU A CA 1
ATOM 785 C C . LEU A 1 101 ? -10.413 -1.091 9.265 1.00 93.12 101 LEU A C 1
ATOM 787 O O . LEU A 1 101 ? -9.984 -2.159 9.701 1.00 93.12 101 LEU A O 1
ATOM 791 N N . HIS A 1 102 ? -10.159 -0.647 8.039 1.00 93.38 102 HIS A N 1
ATOM 792 C CA . HIS A 1 102 ? -9.405 -1.398 7.043 1.00 93.38 102 HIS A CA 1
ATOM 793 C C . HIS A 1 102 ? -8.216 -0.591 6.532 1.00 93.38 102 HIS A C 1
ATOM 795 O O . HIS A 1 102 ? -8.291 0.623 6.332 1.00 93.38 102 HIS A O 1
ATOM 801 N N . TYR A 1 103 ? -7.117 -1.291 6.288 1.00 94.81 103 TYR A N 1
ATOM 802 C CA . TYR A 1 103 ? -5.910 -0.768 5.675 1.00 94.81 103 TYR A CA 1
ATOM 803 C C . TYR A 1 103 ? -5.676 -1.452 4.332 1.00 94.81 103 TYR A C 1
ATOM 805 O O . TYR A 1 103 ? -5.475 -2.666 4.262 1.00 94.81 103 TYR A O 1
ATOM 813 N N . HIS A 1 104 ? -5.678 -0.666 3.264 1.00 94.62 104 HIS A N 1
ATOM 814 C CA . HIS A 1 104 ? -5.334 -1.105 1.920 1.00 94.62 104 HIS A CA 1
ATOM 815 C C . HIS A 1 104 ? -3.879 -0.748 1.638 1.00 94.62 104 HIS A C 1
ATOM 817 O O . HIS A 1 104 ? -3.467 0.393 1.848 1.00 94.62 104 HIS A O 1
ATOM 823 N N . ALA A 1 105 ? -3.105 -1.702 1.136 1.00 94.56 105 ALA A N 1
ATOM 824 C CA . ALA A 1 105 ? -1.694 -1.512 0.844 1.00 94.56 105 ALA A CA 1
ATOM 825 C C . ALA A 1 105 ? -1.457 -1.463 -0.667 1.00 94.56 105 ALA A C 1
ATOM 827 O O . ALA A 1 105 ? -1.842 -2.369 -1.400 1.00 94.56 105 ALA A O 1
ATOM 828 N N . LEU A 1 106 ? -0.790 -0.412 -1.126 1.00 91.88 106 LEU A N 1
ATOM 829 C CA . LEU A 1 106 ? -0.230 -0.289 -2.465 1.00 91.88 106 LEU A CA 1
ATOM 830 C C . LEU A 1 106 ? 1.285 -0.483 -2.330 1.00 91.88 106 LEU A C 1
ATOM 832 O O . LEU A 1 106 ? 1.996 0.437 -1.919 1.00 91.88 106 LEU A O 1
ATOM 836 N N . LEU A 1 107 ? 1.765 -1.694 -2.597 1.00 92.00 107 LEU A N 1
ATOM 837 C CA . LEU A 1 107 ? 3.169 -2.081 -2.518 1.00 92.00 107 LEU A CA 1
ATOM 838 C C . LEU A 1 107 ? 3.825 -1.887 -3.889 1.00 92.00 107 LEU A C 1
ATOM 840 O O . LEU A 1 107 ? 3.519 -2.613 -4.825 1.00 92.00 107 LEU A O 1
ATOM 844 N N . PHE A 1 108 ? 4.736 -0.930 -4.006 1.00 88.00 108 PHE A N 1
ATOM 845 C CA . PHE A 1 108 ? 5.467 -0.622 -5.235 1.00 88.00 108 PHE A CA 1
ATOM 846 C C . PHE A 1 108 ? 6.890 -1.143 -5.125 1.00 88.00 108 PHE A C 1
ATOM 848 O O . PHE A 1 108 ? 7.663 -0.629 -4.308 1.00 88.00 108 PHE A O 1
ATOM 855 N N . ASP A 1 109 ? 7.204 -2.162 -5.924 1.00 89.00 109 ASP A N 1
ATOM 856 C CA . ASP A 1 109 ? 8.467 -2.898 -5.881 1.00 89.00 109 ASP A CA 1
ATOM 857 C C . ASP A 1 109 ? 8.972 -3.128 -4.437 1.00 89.00 109 ASP A C 1
ATOM 859 O O . ASP A 1 109 ? 10.061 -2.676 -4.065 1.00 89.00 109 ASP A O 1
ATOM 863 N N . PRO A 1 110 ? 8.154 -3.754 -3.567 1.00 91.12 110 PRO A N 1
ATOM 864 C CA . PRO A 1 110 ? 8.450 -3.862 -2.142 1.00 91.12 110 PRO A CA 1
ATOM 865 C C . PRO A 1 110 ? 9.738 -4.644 -1.866 1.00 91.12 110 PRO A C 1
ATOM 867 O O . PRO A 1 110 ? 9.953 -5.744 -2.373 1.00 91.12 110 PRO A O 1
ATOM 870 N N . PHE A 1 111 ? 10.575 -4.102 -0.985 1.00 89.50 111 PHE A N 1
ATOM 871 C CA . PHE A 1 111 ? 11.802 -4.763 -0.550 1.00 89.50 111 PHE A CA 1
ATOM 872 C C . PHE A 1 111 ? 11.504 -5.954 0.376 1.00 89.50 111 PHE A C 1
ATOM 874 O O . PHE A 1 111 ? 10.704 -5.831 1.300 1.00 89.50 111 PHE A O 1
ATOM 881 N N . SER A 1 112 ? 12.211 -7.075 0.192 1.00 89.56 112 SER A N 1
ATOM 882 C CA . SER A 1 112 ? 12.079 -8.291 1.022 1.00 89.56 112 SER A CA 1
ATOM 883 C C . SER A 1 112 ? 10.649 -8.848 1.088 1.00 89.56 112 SER A C 1
ATOM 885 O O . SER A 1 112 ? 10.190 -9.304 2.135 1.00 89.56 112 SER A O 1
ATOM 887 N N . ILE A 1 113 ? 9.911 -8.802 -0.028 1.00 91.06 113 ILE A N 1
ATOM 888 C CA . ILE A 1 113 ? 8.515 -9.267 -0.060 1.00 91.06 113 ILE A CA 1
ATOM 889 C C . ILE A 1 113 ? 8.373 -10.755 0.302 1.00 91.06 113 ILE A C 1
ATOM 891 O O . ILE A 1 113 ? 7.330 -11.154 0.805 1.00 91.06 113 ILE A O 1
ATOM 895 N N . SER A 1 114 ? 9.426 -11.559 0.130 1.00 89.69 114 SER A N 1
ATOM 896 C CA . SER A 1 114 ? 9.475 -12.972 0.534 1.00 89.69 114 SER A CA 1
ATOM 897 C C . SER A 1 114 ? 9.032 -13.209 1.981 1.00 89.69 114 SER A C 1
ATOM 899 O O . SER A 1 114 ? 8.418 -14.230 2.284 1.00 89.69 114 SER A O 1
ATOM 901 N N . ASP A 1 115 ? 9.287 -12.250 2.875 1.00 91.38 115 ASP A N 1
ATOM 902 C CA . ASP A 1 115 ? 8.986 -12.392 4.302 1.00 91.38 115 ASP A CA 1
ATOM 903 C C . ASP A 1 115 ? 7.501 -12.146 4.619 1.00 91.38 115 ASP A C 1
ATOM 905 O O . ASP A 1 115 ? 7.047 -12.427 5.733 1.00 91.38 115 ASP A O 1
ATOM 909 N N . ILE A 1 116 ? 6.709 -11.659 3.653 1.00 92.50 116 ILE A N 1
ATOM 910 C CA . ILE A 1 116 ? 5.310 -11.263 3.870 1.00 92.50 116 ILE A CA 1
ATOM 911 C C . ILE A 1 116 ? 4.458 -12.415 4.395 1.00 92.50 116 ILE A C 1
ATOM 913 O O . ILE A 1 116 ? 3.635 -12.209 5.280 1.00 92.50 116 ILE A O 1
ATOM 917 N N . GLY A 1 117 ? 4.730 -13.639 3.939 1.00 86.31 117 GLY A N 1
ATOM 918 C CA . GLY A 1 117 ? 4.022 -14.840 4.367 1.00 86.31 117 GLY A CA 1
ATOM 919 C C . GLY A 1 117 ? 4.208 -15.213 5.832 1.00 86.31 117 GLY A C 1
ATOM 920 O O . GLY A 1 117 ? 3.410 -15.968 6.378 1.00 86.31 117 GLY A O 1
ATOM 921 N N . THR A 1 118 ? 5.264 -14.700 6.462 1.00 89.88 118 THR A N 1
ATOM 922 C CA . THR A 1 118 ? 5.556 -14.947 7.879 1.00 89.88 118 THR A CA 1
ATOM 923 C C . THR A 1 118 ? 4.995 -13.862 8.792 1.00 89.88 118 THR A C 1
ATOM 925 O O . THR A 1 118 ? 4.766 -14.116 9.971 1.00 89.88 118 THR A O 1
ATOM 928 N N . LEU A 1 119 ? 4.771 -12.659 8.256 1.00 93.50 119 LEU A N 1
ATOM 929 C CA . LEU A 1 119 ? 4.431 -11.469 9.038 1.00 93.50 119 LEU A CA 1
ATOM 930 C C . LEU A 1 119 ? 2.993 -10.993 8.834 1.00 93.50 119 LEU A C 1
ATOM 932 O O . LEU A 1 119 ? 2.446 -10.329 9.714 1.00 93.50 119 LEU A O 1
ATOM 936 N N . ILE A 1 120 ? 2.382 -11.311 7.696 1.00 94.94 120 ILE A N 1
ATOM 937 C CA . ILE A 1 120 ? 1.050 -10.839 7.326 1.00 94.94 120 ILE A CA 1
ATOM 938 C C . ILE A 1 120 ? 0.126 -12.039 7.164 1.00 94.94 120 ILE A C 1
ATOM 940 O O . ILE A 1 120 ? 0.301 -12.844 6.248 1.00 94.94 120 ILE A O 1
ATOM 944 N N . ASP A 1 121 ? -0.895 -12.134 8.016 1.00 94.50 121 ASP A N 1
ATOM 945 C CA . ASP A 1 121 ? -2.025 -13.012 7.742 1.00 94.50 121 ASP A CA 1
ATOM 946 C C . ASP A 1 121 ? -3.002 -12.274 6.821 1.00 94.50 121 ASP A C 1
ATOM 948 O O . ASP A 1 121 ? -3.635 -11.281 7.184 1.00 94.50 121 ASP A O 1
ATOM 952 N N . VAL A 1 122 ? -3.116 -12.771 5.588 1.00 93.56 122 VAL A N 1
ATOM 953 C CA . VAL A 1 122 ? -3.964 -12.167 4.554 1.00 93.56 122 VAL A CA 1
ATOM 954 C C . VAL A 1 122 ? -5.452 -12.157 4.944 1.00 93.56 122 VAL A C 1
ATOM 956 O O . VAL A 1 122 ? -6.238 -11.372 4.410 1.00 93.56 122 VAL A O 1
ATOM 959 N N . ASN A 1 123 ? -5.853 -13.001 5.897 1.00 93.38 123 ASN A N 1
ATOM 960 C CA . ASN A 1 123 ? -7.230 -13.096 6.369 1.00 93.38 123 ASN A CA 1
ATOM 961 C C . ASN A 1 123 ? -7.547 -12.142 7.524 1.00 93.38 123 ASN A C 1
ATOM 963 O O . ASN A 1 123 ? -8.700 -12.101 7.955 1.00 93.38 123 ASN A O 1
ATOM 967 N N . GLU A 1 124 ? -6.581 -11.353 8.005 1.00 94.38 124 GLU A N 1
ATOM 968 C CA . GLU A 1 124 ? -6.838 -10.353 9.041 1.00 94.38 124 GLU A CA 1
ATOM 969 C C . GLU A 1 124 ? -7.960 -9.400 8.622 1.00 94.38 124 GLU A C 1
ATOM 971 O O . GLU A 1 124 ? -8.021 -8.933 7.479 1.00 94.38 124 GLU A O 1
ATOM 976 N N . SER A 1 125 ? -8.870 -9.123 9.558 1.00 94.00 125 SER A N 1
ATOM 977 C CA . SER A 1 125 ? -10.030 -8.259 9.330 1.00 94.00 125 SER A CA 1
ATOM 978 C C . SER A 1 125 ? -9.629 -6.843 8.951 1.00 94.00 125 SER A C 1
ATOM 980 O O . SER A 1 125 ? -10.288 -6.221 8.134 1.00 94.00 125 SER A O 1
ATOM 982 N N . GLU A 1 126 ? -8.537 -6.351 9.521 1.00 95.50 126 GLU A N 1
ATOM 983 C CA . GLU A 1 126 ? -8.016 -5.007 9.321 1.00 95.50 126 GLU A CA 1
ATOM 984 C C . GLU A 1 126 ? -7.249 -4.868 8.006 1.00 95.50 126 GLU A C 1
ATOM 986 O O . GLU A 1 126 ? -6.991 -3.751 7.562 1.00 95.50 126 GLU A O 1
ATOM 991 N N . LEU A 1 127 ? -6.887 -5.982 7.365 1.00 96.12 127 LEU A N 1
ATOM 992 C CA . LEU A 1 127 ? -6.288 -5.959 6.042 1.00 96.12 127 LEU A CA 1
ATOM 993 C C . LEU A 1 127 ? -7.393 -5.884 4.987 1.00 96.12 127 LEU A C 1
ATOM 995 O O . LEU A 1 127 ? -8.175 -6.824 4.815 1.00 96.12 127 LEU A O 1
ATOM 999 N N . GLY A 1 128 ? -7.423 -4.768 4.264 1.00 94.69 128 GLY A N 1
ATOM 1000 C CA . GLY A 1 128 ? -8.246 -4.589 3.077 1.00 94.69 128 GLY A CA 1
ATOM 1001 C C . GLY A 1 128 ? -7.620 -5.280 1.865 1.00 94.69 128 GLY A C 1
ATOM 1002 O O . GLY A 1 128 ? -7.321 -6.470 1.883 1.00 94.69 128 GLY A O 1
ATOM 1003 N N . TYR A 1 129 ? -7.408 -4.516 0.799 1.00 94.88 129 TYR A N 1
ATOM 1004 C CA . TYR A 1 129 ? -6.773 -5.002 -0.427 1.00 94.88 129 TYR A CA 1
ATOM 1005 C C . TYR A 1 129 ? -5.269 -4.738 -0.414 1.00 94.88 129 TYR A C 1
ATOM 1007 O O . TYR A 1 129 ? -4.827 -3.687 0.052 1.00 94.88 129 TYR A O 1
ATOM 1015 N N . VAL A 1 130 ? -4.499 -5.663 -0.980 1.00 95.44 130 VAL A N 1
ATOM 1016 C CA . VAL A 1 130 ? -3.065 -5.514 -1.230 1.00 95.44 130 VAL A CA 1
ATOM 1017 C C . VAL A 1 130 ? -2.828 -5.529 -2.729 1.00 95.44 130 VAL A C 1
ATOM 1019 O O . VAL A 1 130 ? -3.044 -6.536 -3.396 1.00 95.44 130 VAL A O 1
ATOM 1022 N N . PHE A 1 131 ? -2.351 -4.414 -3.256 1.00 93.94 131 PHE A N 1
ATOM 1023 C CA . PHE A 1 131 ? -1.898 -4.301 -4.631 1.00 93.94 131 PHE A CA 1
ATOM 1024 C C . PHE A 1 131 ? -0.378 -4.365 -4.632 1.00 93.94 131 PHE A C 1
ATOM 1026 O O . PHE A 1 131 ? 0.271 -3.530 -4.006 1.00 93.94 131 PHE A O 1
ATOM 1033 N N . VAL A 1 132 ? 0.189 -5.353 -5.312 1.00 92.75 132 VAL A N 1
ATOM 1034 C CA . VAL A 1 132 ? 1.628 -5.512 -5.504 1.00 92.75 132 VAL A CA 1
ATOM 1035 C C . VAL A 1 132 ? 1.950 -5.099 -6.929 1.00 92.75 132 VAL A C 1
ATOM 1037 O O . VAL A 1 132 ? 1.607 -5.795 -7.880 1.00 92.75 132 VAL A O 1
ATOM 1040 N N . LEU A 1 133 ? 2.582 -3.943 -7.069 1.00 90.56 133 LEU A N 1
ATOM 1041 C CA . LEU A 1 133 ? 2.960 -3.360 -8.342 1.00 90.56 133 LEU A CA 1
ATOM 1042 C C . LEU A 1 133 ? 4.436 -3.625 -8.594 1.00 90.56 133 LEU A C 1
ATOM 1044 O O . LEU A 1 133 ? 5.283 -3.270 -7.771 1.00 90.56 133 LEU A O 1
ATOM 1048 N N . LEU A 1 134 ? 4.717 -4.253 -9.730 1.00 89.94 134 LEU A N 1
ATOM 1049 C CA . LEU A 1 134 ? 6.042 -4.733 -10.084 1.00 89.94 134 LEU A CA 1
ATOM 1050 C C . LEU A 1 134 ? 6.575 -3.987 -11.304 1.00 89.94 134 LEU A C 1
ATOM 1052 O O . LEU A 1 134 ? 5.883 -3.762 -12.301 1.00 89.94 134 LEU A O 1
ATOM 1056 N N . SER A 1 135 ? 7.834 -3.592 -11.206 1.00 87.50 135 SER A N 1
ATOM 1057 C CA . SER A 1 135 ? 8.646 -3.143 -12.324 1.00 87.50 135 SER A CA 1
ATOM 1058 C C . SER A 1 135 ? 8.883 -4.259 -13.328 1.00 87.50 135 SER A C 1
ATOM 1060 O O . SER A 1 135 ? 8.603 -5.422 -13.054 1.00 87.50 135 SER A O 1
ATOM 1062 N N . SER A 1 136 ? 9.364 -3.896 -14.516 1.00 86.62 136 SER A N 1
ATOM 1063 C CA . SER A 1 136 ? 9.607 -4.863 -15.588 1.00 86.62 136 SER A CA 1
ATOM 1064 C C . SER A 1 136 ? 10.543 -6.001 -15.171 1.00 86.62 136 SER A C 1
ATOM 1066 O O . SER A 1 136 ? 11.399 -5.819 -14.306 1.00 86.62 136 SER A O 1
ATOM 1068 N N . GLU A 1 137 ? 10.407 -7.169 -15.795 1.00 84.62 137 GLU A N 1
ATOM 1069 C CA . GLU A 1 137 ? 11.169 -8.395 -15.514 1.00 84.62 137 GLU A CA 1
ATOM 1070 C C . GLU A 1 137 ? 12.687 -8.180 -15.611 1.00 84.62 137 GLU A C 1
ATOM 1072 O O . GLU A 1 137 ? 13.462 -8.780 -14.871 1.00 84.62 137 GLU A O 1
ATOM 1077 N N . TYR A 1 138 ? 13.115 -7.243 -16.461 1.00 81.81 138 TYR A N 1
ATOM 1078 C CA . TYR A 1 138 ? 14.515 -6.856 -16.634 1.00 81.81 138 TYR A CA 1
ATOM 1079 C C . TYR A 1 138 ? 15.004 -5.844 -15.587 1.00 81.81 138 TYR A C 1
ATOM 1081 O O . TYR A 1 138 ? 16.169 -5.434 -15.617 1.00 81.81 138 TYR A O 1
ATOM 1089 N N . SER A 1 139 ? 14.139 -5.381 -14.680 1.00 82.62 139 SER A N 1
ATOM 1090 C CA . SER A 1 139 ? 14.530 -4.420 -13.659 1.00 82.62 139 SER A CA 1
ATOM 1091 C C . SER A 1 139 ? 15.396 -5.084 -12.596 1.00 82.62 139 SER A C 1
ATOM 1093 O O . SER A 1 139 ? 14.978 -6.013 -11.916 1.00 82.62 139 SER A O 1
ATOM 1095 N N . PHE A 1 140 ? 16.600 -4.540 -12.404 1.00 79.19 140 PHE A N 1
ATOM 1096 C CA . PHE A 1 140 ? 17.594 -5.061 -11.461 1.00 79.19 140 PHE A CA 1
ATOM 1097 C C . PHE A 1 140 ? 17.083 -5.213 -10.017 1.00 79.19 140 PHE A C 1
ATOM 1099 O O . PHE A 1 140 ? 17.602 -6.034 -9.269 1.00 79.19 140 PHE A O 1
ATOM 1106 N N . LEU A 1 141 ? 16.092 -4.412 -9.618 1.00 81.88 141 LEU A N 1
ATOM 1107 C CA . LEU A 1 141 ? 15.542 -4.401 -8.261 1.00 81.88 141 LEU A CA 1
ATOM 1108 C C . LEU A 1 141 ? 14.111 -4.959 -8.179 1.00 81.88 141 LEU A C 1
ATOM 1110 O O . LEU A 1 141 ? 13.500 -4.851 -7.115 1.00 81.88 141 LEU A O 1
ATOM 1114 N N . ARG A 1 142 ? 13.584 -5.570 -9.256 1.00 85.12 142 ARG A N 1
ATOM 1115 C CA . ARG A 1 142 ? 12.261 -6.209 -9.222 1.00 85.12 142 ARG A CA 1
ATOM 1116 C C . ARG A 1 142 ? 12.253 -7.268 -8.113 1.00 85.12 142 ARG A C 1
ATOM 1118 O O . ARG A 1 142 ? 13.125 -8.141 -8.102 1.00 85.12 142 ARG A O 1
ATOM 1125 N N . PRO A 1 143 ? 11.303 -7.210 -7.168 1.00 86.50 143 PRO A N 1
ATOM 1126 C CA . PRO A 1 143 ? 11.265 -8.179 -6.089 1.00 86.50 143 PRO A CA 1
ATOM 1127 C C . PRO A 1 143 ? 10.814 -9.552 -6.599 1.00 86.50 143 PRO A C 1
ATOM 1129 O O . PRO A 1 143 ? 9.913 -9.662 -7.430 1.00 86.50 143 PRO A O 1
ATOM 1132 N N . ASP A 1 144 ? 11.437 -10.609 -6.072 1.00 86.81 144 ASP A N 1
ATOM 1133 C CA . ASP A 1 144 ? 11.088 -11.990 -6.407 1.00 86.81 144 ASP A CA 1
ATOM 1134 C C . ASP A 1 144 ? 9.833 -12.432 -5.645 1.00 86.81 144 ASP A C 1
ATOM 1136 O O . ASP A 1 144 ? 9.848 -12.616 -4.425 1.00 86.81 144 ASP A O 1
ATOM 1140 N N . ILE A 1 145 ? 8.745 -12.631 -6.386 1.00 87.75 145 ILE A N 1
ATOM 1141 C CA . ILE A 1 145 ? 7.448 -13.045 -5.846 1.00 87.75 145 ILE A CA 1
ATOM 1142 C C . ILE A 1 145 ? 7.245 -14.566 -5.823 1.00 87.75 145 ILE A C 1
ATOM 1144 O O . ILE A 1 145 ? 6.264 -15.038 -5.251 1.00 87.75 145 ILE A O 1
ATOM 1148 N N . ARG A 1 146 ? 8.155 -15.362 -6.398 1.00 86.00 146 ARG A N 1
ATOM 1149 C CA . ARG A 1 146 ? 8.005 -16.832 -6.472 1.00 86.00 146 ARG A CA 1
ATOM 1150 C C . ARG A 1 146 ? 8.107 -17.503 -5.105 1.00 86.00 146 ARG A C 1
ATOM 1152 O O . ARG A 1 146 ? 7.627 -18.613 -4.912 1.00 86.00 146 ARG A O 1
ATOM 1159 N N . SER A 1 147 ? 8.740 -16.819 -4.156 1.00 85.62 147 SER A N 1
ATOM 1160 C CA . SER A 1 147 ? 8.887 -17.267 -2.770 1.00 85.62 147 SER A CA 1
ATOM 1161 C C . SER A 1 147 ? 7.658 -16.990 -1.896 1.00 85.62 147 SER A C 1
ATOM 1163 O O . SER A 1 147 ? 7.620 -17.420 -0.743 1.00 85.62 147 SER A O 1
ATOM 1165 N N . LEU A 1 148 ? 6.652 -16.279 -2.418 1.00 90.81 148 LEU A N 1
ATOM 1166 C CA . LEU A 1 148 ? 5.455 -15.940 -1.659 1.00 90.81 148 LEU A CA 1
ATOM 1167 C C . LEU A 1 148 ? 4.604 -17.183 -1.380 1.00 90.81 148 LEU A C 1
ATOM 1169 O O . LEU A 1 148 ? 4.479 -18.065 -2.234 1.00 90.81 148 LEU A O 1
ATOM 1173 N N . PRO A 1 149 ? 3.967 -17.271 -0.200 1.00 90.62 149 PRO A N 1
ATOM 1174 C CA . PRO A 1 149 ? 3.115 -18.405 0.094 1.00 90.62 149 PRO A CA 1
ATOM 1175 C C . PRO A 1 149 ? 1.878 -18.380 -0.802 1.00 90.62 149 PRO A C 1
ATOM 1177 O O . PRO A 1 149 ? 1.269 -17.337 -1.050 1.00 90.62 149 PRO A O 1
ATOM 1180 N N . ARG A 1 150 ? 1.447 -19.572 -1.211 1.00 88.38 150 ARG A N 1
ATOM 1181 C CA . ARG A 1 150 ? 0.258 -19.772 -2.043 1.00 88.38 150 ARG A CA 1
ATOM 1182 C C . ARG A 1 150 ? -0.993 -19.104 -1.467 1.00 88.38 150 ARG A C 1
ATOM 1184 O O . ARG A 1 150 ? -1.738 -18.478 -2.207 1.00 88.38 150 ARG A O 1
ATOM 1191 N N . SER A 1 151 ? -1.185 -19.179 -0.149 1.00 89.81 151 SER A N 1
ATOM 1192 C CA . SER A 1 151 ? -2.311 -18.537 0.542 1.00 89.81 151 SER A CA 1
ATOM 1193 C C . SER A 1 151 ? -2.353 -17.021 0.353 1.00 89.81 151 SER A C 1
ATOM 1195 O O . SER A 1 151 ? -3.435 -16.443 0.348 1.00 89.81 151 SER A O 1
ATOM 1197 N N . PHE A 1 152 ? -1.197 -16.376 0.192 1.00 91.06 152 PHE A N 1
ATOM 1198 C CA . PHE A 1 152 ? -1.114 -14.952 -0.101 1.00 91.06 152 PHE A CA 1
ATOM 1199 C C . PHE A 1 152 ? -1.379 -14.687 -1.584 1.00 91.06 152 PHE A C 1
ATOM 1201 O O . PHE A 1 152 ? -2.200 -13.835 -1.907 1.00 91.06 152 PHE A O 1
ATOM 1208 N N . ILE A 1 153 ? -0.736 -15.446 -2.480 1.00 90.19 153 ILE A N 1
ATOM 1209 C CA . ILE A 1 153 ? -0.872 -15.264 -3.934 1.00 90.19 153 ILE A CA 1
ATOM 1210 C C . ILE A 1 153 ? -2.319 -15.478 -4.404 1.00 90.19 153 ILE A C 1
ATOM 1212 O O . ILE A 1 153 ? -2.817 -14.726 -5.236 1.00 90.19 153 ILE A O 1
ATOM 1216 N N . GLU A 1 154 ? -2.993 -16.502 -3.881 1.00 90.56 154 GLU A N 1
ATOM 1217 C CA . GLU A 1 154 ? -4.343 -16.898 -4.306 1.00 90.56 154 GLU A CA 1
ATOM 1218 C C . GLU A 1 154 ? -5.463 -16.161 -3.556 1.00 90.56 154 GLU A C 1
ATOM 1220 O O . GLU A 1 154 ? -6.643 -16.414 -3.800 1.00 90.56 154 GLU A O 1
ATOM 1225 N N . SER A 1 155 ? -5.127 -15.254 -2.637 1.00 92.38 155 SER A N 1
ATOM 1226 C CA . SER A 1 155 ? -6.128 -14.510 -1.877 1.00 92.38 155 SER A CA 1
ATOM 1227 C C . SER A 1 155 ? -6.900 -13.531 -2.759 1.00 92.38 155 SER A C 1
ATOM 1229 O O . SER A 1 155 ? -6.325 -12.774 -3.539 1.00 92.38 155 SER A O 1
ATOM 1231 N N . GLU A 1 156 ? -8.217 -13.448 -2.560 1.00 91.81 156 GLU A N 1
ATOM 1232 C CA . GLU A 1 156 ? -9.074 -12.464 -3.237 1.00 91.81 156 GLU A CA 1
ATOM 1233 C C . GLU A 1 156 ? -8.734 -11.013 -2.868 1.00 91.81 156 GLU A C 1
ATOM 1235 O O . GLU A 1 156 ? -9.102 -10.085 -3.592 1.00 91.81 156 GLU A O 1
ATOM 1240 N N . LYS A 1 157 ? -8.013 -10.815 -1.758 1.00 92.81 157 LYS A N 1
ATOM 1241 C CA . LYS A 1 157 ? -7.538 -9.505 -1.313 1.00 92.81 157 LYS A CA 1
ATOM 1242 C C . LYS A 1 157 ? -6.263 -9.054 -2.028 1.00 92.81 157 LYS A C 1
ATOM 1244 O O . LYS A 1 157 ? -5.927 -7.876 -1.934 1.00 92.81 157 LYS A O 1
ATOM 1249 N N . VAL A 1 158 ? -5.548 -9.952 -2.706 1.00 93.94 158 VAL A N 1
ATOM 1250 C CA . VAL A 1 158 ? -4.220 -9.675 -3.269 1.00 93.94 158 VAL A CA 1
ATOM 1251 C C . VAL A 1 158 ? -4.291 -9.569 -4.791 1.00 93.94 158 VAL A C 1
ATOM 1253 O O . VAL A 1 158 ? -4.884 -10.401 -5.475 1.00 93.94 158 VAL A O 1
ATOM 1256 N N . PHE A 1 159 ? -3.675 -8.519 -5.328 1.00 93.69 159 PHE A N 1
ATOM 1257 C CA . PHE A 1 159 ? -3.622 -8.226 -6.755 1.00 93.69 159 PHE A CA 1
ATOM 1258 C C . PHE A 1 159 ? -2.179 -7.950 -7.154 1.00 93.69 159 PHE A C 1
ATOM 1260 O O . PHE A 1 159 ? -1.590 -6.980 -6.686 1.00 93.69 159 PHE A O 1
ATOM 1267 N N . PHE A 1 160 ? -1.624 -8.778 -8.035 1.00 91.69 160 PHE A N 1
ATOM 1268 C CA . PHE A 1 160 ? -0.342 -8.500 -8.675 1.00 91.69 160 PHE A CA 1
ATOM 1269 C C . PHE A 1 160 ? -0.585 -7.735 -9.969 1.00 91.69 160 PHE A C 1
ATOM 1271 O O . PHE A 1 160 ? -1.490 -8.071 -10.731 1.00 91.69 160 PHE A O 1
ATOM 1278 N N . ILE A 1 161 ? 0.195 -6.683 -10.172 1.00 89.50 161 ILE A N 1
ATOM 1279 C CA . ILE A 1 161 ? 0.090 -5.773 -11.305 1.00 89.50 161 ILE A CA 1
ATOM 1280 C C . ILE A 1 161 ? 1.493 -5.634 -11.881 1.00 89.50 161 ILE A C 1
ATOM 1282 O O . ILE A 1 161 ? 2.379 -5.063 -11.236 1.00 89.50 161 ILE A O 1
ATOM 1286 N N . TYR A 1 162 ? 1.698 -6.163 -13.080 1.00 88.06 162 TYR A N 1
ATOM 1287 C CA . TYR A 1 162 ? 3.001 -6.192 -13.731 1.00 88.06 162 TYR A CA 1
ATOM 1288 C C . TYR A 1 162 ? 3.118 -5.048 -14.742 1.00 88.06 162 TYR A C 1
ATOM 1290 O O . TYR A 1 162 ? 2.123 -4.606 -15.314 1.00 88.06 162 TYR A O 1
ATOM 1298 N N . ALA A 1 163 ? 4.333 -4.552 -14.981 1.00 84.06 163 ALA A N 1
ATOM 1299 C CA . ALA A 1 163 ? 4.575 -3.542 -16.016 1.00 84.06 163 ALA A CA 1
ATOM 1300 C C . ALA A 1 163 ? 4.158 -4.038 -17.406 1.00 84.06 163 ALA A C 1
ATOM 1302 O O . ALA A 1 163 ? 3.548 -3.316 -18.201 1.00 84.06 163 ALA A O 1
ATOM 1303 N N . GLU A 1 164 ? 4.442 -5.311 -17.651 1.00 85.19 164 GLU A N 1
ATOM 1304 C CA . GLU A 1 164 ? 4.190 -6.013 -18.898 1.00 85.19 164 GLU A CA 1
ATOM 1305 C C . GLU A 1 164 ? 2.702 -6.040 -19.262 1.00 85.19 164 GLU A C 1
ATOM 1307 O O . GLU A 1 164 ? 2.370 -5.895 -20.439 1.00 85.19 164 GLU A O 1
ATOM 1312 N N . ASP A 1 165 ? 1.810 -6.112 -18.266 1.00 81.56 165 ASP A N 1
ATOM 1313 C CA . ASP A 1 165 ? 0.352 -6.131 -18.466 1.00 81.56 165 ASP A CA 1
ATOM 1314 C C . ASP A 1 165 ? -0.158 -4.864 -19.176 1.00 81.56 165 ASP A C 1
ATOM 1316 O O . ASP A 1 165 ? -1.222 -4.865 -19.795 1.00 81.56 165 ASP A O 1
ATOM 1320 N N . PHE A 1 166 ? 0.609 -3.770 -19.120 1.00 74.06 166 PHE A N 1
ATOM 1321 C CA . PHE A 1 166 ? 0.267 -2.482 -19.732 1.00 74.06 166 PHE A CA 1
ATOM 1322 C C . PHE A 1 166 ? 1.106 -2.162 -20.978 1.00 74.06 166 PHE A C 1
ATOM 1324 O O . PHE A 1 166 ? 0.970 -1.069 -21.552 1.00 74.06 166 PHE A O 1
ATOM 1331 N N . GLY A 1 167 ? 1.953 -3.103 -21.411 1.00 75.06 167 GLY A N 1
ATOM 1332 C CA . GLY A 1 167 ? 2.945 -2.897 -22.466 1.00 75.06 167 GLY A CA 1
ATOM 1333 C C . GLY A 1 167 ? 4.036 -1.906 -22.060 1.00 75.06 167 GLY A C 1
ATOM 1334 O O . GLY A 1 167 ? 4.554 -1.187 -22.912 1.00 75.06 167 GLY A O 1
ATOM 1335 N N . GLU A 1 168 ? 4.336 -1.817 -20.764 1.00 77.12 168 GLU A N 1
ATOM 1336 C CA . GLU A 1 168 ? 5.285 -0.862 -20.198 1.00 77.12 168 GLU A CA 1
ATOM 1337 C C . GLU A 1 168 ? 6.551 -1.586 -19.725 1.00 77.12 168 GLU A C 1
ATOM 1339 O O . GLU A 1 168 ? 6.517 -2.731 -19.283 1.00 77.12 168 GLU A O 1
ATOM 1344 N N . SER A 1 169 ? 7.692 -0.902 -19.792 1.00 79.75 169 SER A N 1
ATOM 1345 C CA . SER A 1 169 ? 8.994 -1.441 -19.378 1.00 79.75 169 SER A CA 1
ATOM 1346 C C . SER A 1 169 ? 9.630 -0.587 -18.280 1.00 79.75 169 SER A C 1
ATOM 1348 O O . SER A 1 169 ? 10.830 -0.295 -18.311 1.00 79.75 169 SER A O 1
ATOM 1350 N N . TRP A 1 170 ? 8.823 -0.085 -17.338 1.00 76.06 170 TRP A N 1
ATOM 1351 C CA . TRP A 1 170 ? 9.343 0.782 -16.285 1.00 76.06 170 TRP A CA 1
ATOM 1352 C C . TRP A 1 170 ? 10.309 0.010 -15.375 1.00 76.06 170 TRP A C 1
ATOM 1354 O O . TRP A 1 170 ? 10.102 -1.158 -15.043 1.00 76.06 170 TRP A O 1
ATOM 1364 N N . GLY A 1 171 ? 11.396 0.669 -14.972 1.00 72.19 171 GLY A N 1
ATOM 1365 C CA . GLY A 1 171 ? 12.272 0.156 -13.918 1.00 72.19 171 GLY A CA 1
ATOM 1366 C C . GLY A 1 171 ? 11.701 0.424 -12.522 1.00 72.19 171 GLY A C 1
ATOM 1367 O O . GLY A 1 171 ? 10.694 1.116 -12.392 1.00 72.19 171 GLY A O 1
ATOM 1368 N N . HIS A 1 172 ? 12.405 -0.036 -11.486 1.00 69.94 172 HIS A N 1
ATOM 1369 C CA . HIS A 1 172 ? 12.088 0.151 -10.057 1.00 69.94 172 HIS A CA 1
ATOM 1370 C C . HIS A 1 172 ? 11.658 1.575 -9.662 1.00 69.94 172 HIS A C 1
ATOM 1372 O O . HIS A 1 172 ? 10.777 1.784 -8.835 1.00 69.94 172 HIS A O 1
ATOM 1378 N N . PHE A 1 173 ? 12.273 2.594 -10.272 1.00 67.75 173 PHE A N 1
ATOM 1379 C CA . PHE A 1 173 ? 11.946 4.015 -10.053 1.00 67.75 173 PHE A CA 1
ATOM 1380 C C . PHE A 1 173 ? 11.042 4.607 -11.146 1.00 67.75 173 PHE A C 1
ATOM 1382 O O . PHE A 1 173 ? 10.556 5.731 -11.029 1.00 67.75 173 PHE A O 1
ATOM 1389 N N . GLY A 1 174 ? 10.832 3.869 -12.235 1.00 65.12 174 GLY A N 1
ATOM 1390 C CA . GLY A 1 174 ? 10.201 4.345 -13.460 1.00 65.12 174 GLY A CA 1
ATOM 1391 C C . GLY A 1 174 ? 8.703 4.581 -13.315 1.00 65.12 174 GLY A C 1
ATOM 1392 O O . GLY A 1 174 ? 8.211 5.566 -13.856 1.00 65.12 174 GLY A O 1
ATOM 1393 N N . MET A 1 175 ? 7.993 3.748 -12.546 1.00 67.06 175 MET A N 1
ATOM 1394 C CA . MET A 1 175 ? 6.542 3.887 -12.382 1.00 67.06 175 MET A CA 1
ATOM 1395 C C . MET A 1 175 ? 6.178 5.223 -11.719 1.00 67.06 175 MET A C 1
ATOM 1397 O O . MET A 1 175 ? 5.388 5.998 -12.256 1.00 67.06 175 MET A O 1
ATOM 1401 N N . LEU A 1 176 ? 6.790 5.537 -10.574 1.00 66.38 176 LEU A N 1
ATOM 1402 C CA . LEU A 1 176 ? 6.547 6.809 -9.890 1.00 66.38 176 LEU A CA 1
ATOM 1403 C C . LEU A 1 176 ? 7.124 7.998 -10.672 1.00 66.38 176 LEU A C 1
ATOM 1405 O O . LEU A 1 176 ? 6.567 9.090 -10.631 1.00 66.38 176 LEU A O 1
ATOM 1409 N N . ASN A 1 177 ? 8.195 7.804 -11.445 1.00 64.75 177 ASN A N 1
ATOM 1410 C CA . ASN A 1 177 ? 8.704 8.852 -12.327 1.00 64.75 177 ASN A CA 1
ATOM 1411 C C . ASN A 1 177 ? 7.744 9.154 -13.497 1.00 64.75 177 ASN A C 1
ATOM 1413 O O . ASN 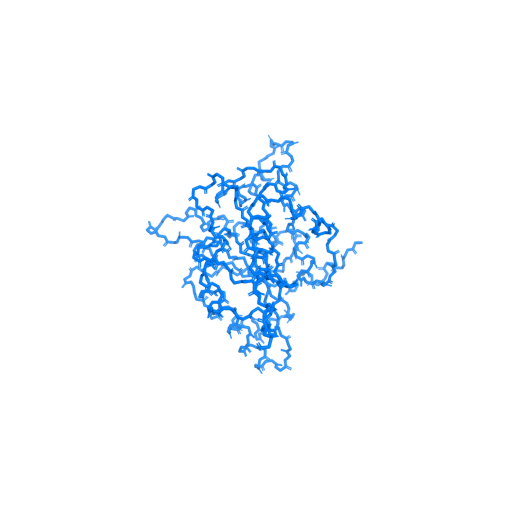A 1 177 ? 7.574 10.315 -13.867 1.00 64.75 177 ASN A O 1
ATOM 1417 N N . ALA A 1 178 ? 7.050 8.145 -14.035 1.00 62.44 178 ALA A N 1
ATOM 1418 C CA . ALA A 1 178 ? 6.008 8.328 -15.048 1.00 62.44 178 ALA A CA 1
ATOM 1419 C C . ALA A 1 178 ? 4.812 9.136 -14.510 1.00 62.44 178 ALA A C 1
ATOM 1421 O O . ALA A 1 178 ? 4.214 9.911 -15.256 1.00 62.44 178 ALA A O 1
ATOM 1422 N N . PHE A 1 179 ? 4.513 9.037 -13.208 1.00 60.06 179 PHE A N 1
ATOM 1423 C CA . PHE A 1 179 ? 3.541 9.918 -12.547 1.00 60.06 179 PHE A CA 1
ATOM 1424 C C . PHE A 1 179 ? 3.959 11.389 -12.568 1.00 60.06 179 PHE A C 1
ATOM 1426 O O . PHE A 1 179 ? 3.127 12.257 -12.828 1.00 60.06 179 PHE A O 1
ATOM 1433 N N . ARG A 1 180 ? 5.246 11.676 -12.346 1.00 60.41 180 ARG A N 1
ATOM 1434 C CA . ARG A 1 180 ? 5.789 13.047 -12.358 1.00 60.41 180 ARG A CA 1
ATOM 1435 C C . ARG A 1 180 ? 5.748 13.688 -13.737 1.00 60.41 180 ARG A C 1
ATOM 1437 O O . ARG A 1 180 ? 5.555 14.897 -13.851 1.00 60.41 180 ARG A O 1
ATOM 1444 N N . GLY A 1 181 ? 5.914 12.878 -14.785 1.00 50.97 181 GLY A N 1
ATOM 1445 C CA . GLY A 1 181 ? 5.942 13.323 -16.179 1.00 50.97 181 GLY A CA 1
ATOM 1446 C C . GLY A 1 181 ? 4.704 14.112 -16.624 1.00 50.97 181 GLY A C 1
ATOM 1447 O O . GLY A 1 181 ? 4.795 14.869 -17.584 1.00 50.97 181 GLY A O 1
ATOM 1448 N N . GLN A 1 182 ? 3.582 14.031 -15.896 1.00 50.03 182 GLN A N 1
ATOM 1449 C CA . GLN A 1 182 ? 2.376 14.823 -16.170 1.00 50.03 182 GLN A CA 1
ATOM 1450 C C . GLN A 1 182 ? 2.545 16.340 -15.941 1.00 50.03 182 GLN A C 1
ATOM 1452 O O . GLN A 1 182 ? 1.715 17.113 -16.418 1.00 50.03 182 GLN A O 1
ATOM 1457 N N . HIS A 1 183 ? 3.611 16.791 -15.264 1.00 42.66 183 HIS A N 1
ATOM 1458 C CA . HIS A 1 183 ? 3.908 18.221 -15.089 1.00 42.66 183 HIS A CA 1
ATOM 1459 C C . HIS A 1 183 ? 4.771 18.842 -16.204 1.00 42.66 183 HIS A C 1
ATOM 1461 O O . HIS A 1 183 ? 4.887 20.069 -16.254 1.00 42.66 183 HIS A O 1
ATOM 1467 N N . PHE A 1 184 ? 5.330 18.051 -17.128 1.00 39.22 184 PHE A N 1
ATOM 1468 C CA . PHE A 1 184 ? 6.022 18.572 -18.311 1.00 39.22 184 PHE A CA 1
ATOM 1469 C C . PHE A 1 184 ? 5.111 18.458 -19.535 1.00 39.22 184 PHE A C 1
ATOM 1471 O O . PHE A 1 184 ? 4.741 17.370 -19.961 1.00 39.22 184 PHE A O 1
ATOM 1478 N N . LYS A 1 185 ? 4.750 19.616 -20.090 1.00 37.94 185 LYS A N 1
ATOM 1479 C CA . LYS A 1 185 ? 3.763 19.840 -21.160 1.00 37.94 185 LYS A CA 1
ATOM 1480 C C . LYS A 1 185 ? 4.018 19.134 -22.508 1.00 37.94 185 LYS A C 1
ATOM 1482 O O . LYS A 1 185 ? 3.251 19.378 -23.429 1.00 37.94 185 LYS A O 1
ATOM 1487 N N . ASP A 1 186 ? 5.007 18.249 -22.630 1.00 38.25 186 ASP A N 1
ATOM 1488 C CA . ASP A 1 186 ? 5.549 17.845 -23.936 1.00 38.25 186 ASP A CA 1
ATOM 1489 C C . ASP A 1 186 ? 5.669 16.324 -24.164 1.00 38.25 186 ASP A C 1
ATOM 1491 O O . ASP A 1 186 ? 6.565 15.876 -24.877 1.00 38.25 186 ASP A O 1
ATOM 1495 N N . SER A 1 187 ? 4.772 15.484 -23.631 1.00 38.66 187 SER A N 1
ATOM 1496 C CA . SER A 1 187 ? 4.679 14.109 -24.160 1.00 38.66 187 SER A CA 1
ATOM 1497 C C . SER A 1 187 ? 3.245 13.600 -24.304 1.00 38.66 187 SER A C 1
ATOM 1499 O O . SER A 1 187 ? 2.623 13.088 -23.381 1.00 38.66 187 SER A O 1
ATOM 1501 N N . GLU A 1 188 ? 2.740 13.700 -25.531 1.00 40.09 188 GLU A N 1
ATOM 1502 C CA . GLU A 1 188 ? 1.469 13.153 -26.025 1.00 40.09 188 GLU A CA 1
ATOM 1503 C C . GLU A 1 188 ? 1.393 11.607 -26.053 1.00 40.09 188 GLU A C 1
ATOM 1505 O O . GLU A 1 188 ? 0.573 11.055 -26.777 1.00 40.09 188 GLU A O 1
ATOM 1510 N N . HIS A 1 189 ? 2.219 10.851 -25.320 1.00 43.94 189 HIS A N 1
ATOM 1511 C CA . HIS A 1 189 ? 2.278 9.389 -25.494 1.00 43.94 189 HIS A CA 1
ATOM 1512 C C . HIS A 1 189 ? 2.122 8.592 -24.184 1.00 43.94 189 HIS A C 1
ATOM 1514 O O . HIS A 1 189 ? 3.072 8.122 -23.570 1.00 43.94 189 HIS A O 1
ATOM 1520 N N . SER A 1 190 ? 0.851 8.356 -23.839 1.00 53.94 190 SER A N 1
ATOM 1521 C CA . SER A 1 190 ? 0.248 7.144 -23.242 1.00 53.94 190 SER A CA 1
ATOM 1522 C C . SER A 1 190 ? 0.636 6.634 -21.838 1.00 53.94 190 SER A C 1
ATOM 1524 O O . SER A 1 190 ? -0.248 6.120 -21.155 1.00 53.94 190 SER A O 1
ATOM 1526 N N . GLY A 1 191 ? 1.865 6.794 -21.341 1.00 57.12 191 GLY A N 1
ATOM 1527 C CA . GLY A 1 191 ? 2.280 6.152 -20.076 1.00 57.12 191 GLY A CA 1
ATOM 1528 C C . GLY A 1 191 ? 1.616 6.748 -18.824 1.00 57.12 191 GLY A C 1
ATOM 1529 O O . GLY A 1 191 ? 1.081 6.038 -17.973 1.00 57.12 191 GLY A O 1
ATOM 1530 N N . GLY A 1 192 ? 1.573 8.081 -18.729 1.00 60.41 192 GLY A N 1
ATOM 1531 C CA . GLY A 1 192 ? 1.023 8.776 -17.559 1.00 60.41 192 GLY A CA 1
ATOM 1532 C C . GLY A 1 192 ? -0.490 8.598 -17.382 1.00 60.41 192 GLY A C 1
ATOM 1533 O O . GLY A 1 192 ? -0.968 8.473 -16.254 1.00 60.41 192 GLY A O 1
ATOM 1534 N N . GLU A 1 193 ? -1.266 8.581 -18.469 1.00 67.69 193 GLU A N 1
ATOM 1535 C CA . GLU A 1 193 ? -2.722 8.399 -18.391 1.00 67.69 193 GLU A CA 1
ATOM 1536 C C . GLU A 1 193 ? -3.120 6.968 -18.028 1.00 67.69 193 GLU A C 1
ATOM 1538 O O . GLU A 1 193 ? -4.030 6.784 -17.212 1.00 67.69 193 GLU A O 1
ATOM 1543 N N . LYS A 1 194 ? -2.416 5.963 -18.570 1.00 70.25 194 LYS A N 1
ATOM 1544 C CA . LYS A 1 194 ? -2.581 4.558 -18.170 1.00 70.25 194 LYS A CA 1
ATOM 1545 C C . LYS A 1 194 ? -2.340 4.398 -16.672 1.00 70.25 194 LYS A C 1
ATOM 1547 O O . LYS A 1 194 ? -3.184 3.852 -15.969 1.00 70.25 194 LYS A O 1
ATOM 1552 N N . MET A 1 195 ? -1.253 4.976 -16.166 1.00 70.38 195 MET A N 1
ATOM 1553 C CA . MET A 1 195 ? -0.909 4.912 -14.747 1.00 70.38 195 MET A CA 1
ATOM 1554 C C . MET A 1 195 ? -1.924 5.609 -13.844 1.00 70.38 195 MET A C 1
ATOM 1556 O O . MET A 1 195 ? -2.334 5.053 -12.823 1.00 70.38 195 MET A O 1
ATOM 1560 N N . ARG A 1 196 ? -2.408 6.790 -14.242 1.00 71.44 196 ARG A N 1
ATOM 1561 C CA . ARG A 1 196 ? -3.507 7.465 -13.539 1.00 71.44 196 ARG A CA 1
ATOM 1562 C C . ARG A 1 196 ? -4.761 6.589 -13.493 1.00 71.44 196 ARG A C 1
ATOM 1564 O O . ARG A 1 196 ? -5.395 6.499 -12.445 1.00 71.44 196 ARG A O 1
ATOM 1571 N N . THR A 1 197 ? -5.107 5.949 -14.607 1.00 75.06 197 THR A N 1
ATOM 1572 C CA . THR A 1 197 ? -6.280 5.066 -14.718 1.00 75.06 197 THR A CA 1
ATOM 1573 C C . THR A 1 197 ? -6.131 3.826 -13.838 1.00 75.06 197 THR A C 1
ATOM 1575 O O . THR A 1 197 ? -7.069 3.446 -13.139 1.00 75.06 197 THR A O 1
ATOM 1578 N N . LEU A 1 198 ? -4.937 3.236 -13.800 1.00 78.44 198 LEU A N 1
ATOM 1579 C CA . LEU A 1 198 ? -4.616 2.107 -12.932 1.00 78.44 198 LEU A CA 1
ATOM 1580 C C . LEU A 1 198 ? -4.805 2.465 -11.453 1.00 78.44 198 LEU A C 1
ATOM 1582 O O . LEU A 1 198 ? -5.528 1.776 -10.735 1.00 78.44 198 LEU A O 1
ATOM 1586 N N . PHE A 1 199 ? -4.229 3.581 -11.002 1.00 76.00 199 PHE A N 1
ATOM 1587 C CA . PHE A 1 199 ? -4.402 4.041 -9.622 1.00 76.00 199 PHE A CA 1
ATOM 1588 C C . PHE A 1 199 ? -5.853 4.372 -9.294 1.00 76.00 199 PHE A C 1
ATOM 1590 O O . PHE A 1 199 ? -6.330 4.009 -8.223 1.00 76.00 199 PHE A O 1
ATOM 1597 N N . GLN A 1 200 ? -6.574 5.006 -10.217 1.00 75.12 200 GLN A N 1
ATOM 1598 C CA . GLN A 1 200 ? -8.012 5.223 -10.082 1.00 75.12 200 GLN A CA 1
ATOM 1599 C C . GLN A 1 200 ? -8.768 3.913 -9.862 1.00 75.12 200 GLN A C 1
ATOM 1601 O O . GLN A 1 200 ? -9.603 3.844 -8.964 1.00 75.12 200 GLN A O 1
ATOM 1606 N N . GLY A 1 201 ? -8.454 2.875 -10.639 1.00 77.62 201 GLY A N 1
ATOM 1607 C CA . GLY A 1 201 ? -9.043 1.547 -10.496 1.00 77.62 201 GLY A CA 1
ATOM 1608 C C . GLY A 1 201 ? -8.747 0.915 -9.136 1.00 77.62 201 GLY A C 1
ATOM 1609 O O . GLY A 1 201 ? -9.677 0.493 -8.451 1.00 77.62 201 GLY A O 1
ATOM 1610 N N . MET A 1 202 ? -7.479 0.911 -8.710 1.00 85.12 202 MET A N 1
ATOM 1611 C CA . MET A 1 202 ? -7.075 0.368 -7.405 1.00 85.12 202 MET A CA 1
ATOM 1612 C C . MET A 1 202 ? -7.755 1.100 -6.247 1.00 85.12 202 MET A C 1
ATOM 1614 O O . MET A 1 202 ? -8.292 0.469 -5.342 1.00 85.12 202 MET A O 1
ATOM 1618 N N . LEU A 1 203 ? -7.774 2.433 -6.286 1.00 78.94 203 LEU A N 1
ATOM 1619 C CA . LEU A 1 203 ? -8.370 3.259 -5.238 1.00 78.94 203 LEU A CA 1
ATOM 1620 C C . LEU A 1 203 ? -9.896 3.143 -5.223 1.00 78.94 203 LEU A C 1
ATOM 1622 O O . LEU A 1 203 ? -10.488 3.107 -4.149 1.00 78.94 203 LEU A O 1
ATOM 1626 N N . ALA A 1 204 ? -10.542 3.030 -6.385 1.00 77.06 204 ALA A N 1
ATOM 1627 C CA . ALA A 1 204 ? -11.977 2.778 -6.462 1.00 77.06 204 ALA A CA 1
ATOM 1628 C C . ALA A 1 204 ? -12.344 1.404 -5.886 1.00 77.06 204 ALA A C 1
ATOM 1630 O O . ALA A 1 204 ? -13.321 1.309 -5.141 1.00 77.06 204 ALA A O 1
ATOM 1631 N N . LEU A 1 205 ? -11.550 0.369 -6.184 1.00 81.25 205 LEU A N 1
ATOM 1632 C CA . LEU A 1 205 ? -11.732 -0.963 -5.610 1.00 81.25 205 LEU A CA 1
ATOM 1633 C C . LEU A 1 205 ? -11.513 -0.941 -4.092 1.00 81.25 205 LEU A C 1
ATOM 1635 O O . LEU A 1 205 ? -12.346 -1.460 -3.353 1.00 81.25 205 LEU A O 1
ATOM 1639 N N . ALA A 1 206 ? -10.442 -0.283 -3.636 1.00 84.38 206 ALA A N 1
ATOM 1640 C CA . ALA A 1 206 ? -10.117 -0.128 -2.223 1.00 84.38 206 ALA A CA 1
ATOM 1641 C C . ALA A 1 206 ? -11.226 0.570 -1.435 1.00 84.38 206 ALA A C 1
ATOM 1643 O O . ALA A 1 206 ? -11.688 0.051 -0.431 1.00 84.38 206 ALA A O 1
ATOM 1644 N N . LEU A 1 207 ? -11.684 1.722 -1.916 1.00 77.00 207 LEU A N 1
ATOM 1645 C CA . LEU A 1 207 ? -12.523 2.622 -1.127 1.00 77.00 207 LEU A CA 1
ATOM 1646 C C . LEU A 1 207 ? -14.024 2.381 -1.283 1.00 77.00 207 LEU A C 1
ATOM 1648 O O . LEU A 1 207 ? -14.791 2.766 -0.406 1.00 77.00 207 LEU A O 1
ATOM 1652 N N . ASN A 1 208 ? -14.460 1.796 -2.402 1.00 70.56 208 ASN A N 1
ATOM 1653 C CA . ASN A 1 208 ? -15.886 1.642 -2.703 1.00 70.56 208 ASN A CA 1
ATOM 1654 C C . ASN A 1 208 ? -16.322 0.178 -2.826 1.00 70.56 208 ASN A C 1
ATOM 1656 O O . ASN A 1 208 ? -17.503 -0.072 -3.065 1.00 70.56 208 ASN A O 1
ATOM 1660 N N . GLY A 1 209 ? -15.395 -0.785 -2.735 1.00 58.56 209 GLY A N 1
ATOM 1661 C CA . GLY A 1 209 ? -15.684 -2.207 -2.954 1.00 58.56 209 GLY A CA 1
ATOM 1662 C C . GLY A 1 209 ? -16.264 -2.513 -4.342 1.00 58.56 209 GLY A C 1
ATOM 1663 O O . GLY A 1 209 ? -16.827 -3.583 -4.556 1.00 58.56 209 GLY A O 1
ATOM 1664 N N . GLN A 1 210 ? -16.175 -1.571 -5.288 1.00 42.03 210 GLN A N 1
ATOM 1665 C CA . GLN A 1 210 ? -16.705 -1.731 -6.637 1.00 42.03 210 GLN A CA 1
ATOM 1666 C C . GLN A 1 210 ? -15.660 -2.405 -7.525 1.00 42.03 210 GLN A C 1
ATOM 1668 O O . GLN A 1 210 ? -14.502 -1.992 -7.545 1.00 42.03 210 GLN A O 1
ATOM 1673 N N . HIS A 1 211 ? -16.079 -3.415 -8.293 1.00 38.56 211 HIS A N 1
ATOM 1674 C CA . HIS A 1 211 ? -15.263 -4.026 -9.340 1.00 38.56 211 HIS A CA 1
ATOM 1675 C C . HIS A 1 211 ? -14.736 -2.946 -10.294 1.00 38.56 211 HIS A C 1
ATOM 1677 O O . HIS A 1 211 ? -15.499 -2.360 -11.062 1.00 38.56 211 HIS A O 1
ATOM 1683 N N . ALA A 1 212 ? -13.430 -2.675 -10.248 1.00 40.53 212 ALA A N 1
ATOM 1684 C CA . ALA A 1 212 ? -12.791 -1.812 -11.225 1.00 40.53 212 ALA A CA 1
ATOM 1685 C C . ALA A 1 212 ? -12.809 -2.527 -12.591 1.00 40.53 212 ALA A C 1
ATOM 1687 O O . ALA A 1 212 ? -12.258 -3.626 -12.694 1.00 40.53 212 ALA A O 1
ATOM 1688 N N . PRO A 1 213 ? -13.393 -1.936 -13.649 1.00 39.69 213 PRO A N 1
ATOM 1689 C CA . PRO A 1 213 ? -13.427 -2.560 -14.973 1.00 39.69 213 PRO A CA 1
ATOM 1690 C C . PRO A 1 213 ? -12.021 -2.803 -15.549 1.00 39.69 213 PRO A C 1
ATOM 1692 O O . PRO A 1 213 ? -11.839 -3.737 -16.315 1.00 39.69 213 PRO A O 1
ATOM 1695 N N . ALA A 1 214 ? -11.009 -2.042 -15.112 1.00 41.09 214 ALA A N 1
ATOM 1696 C CA . ALA A 1 214 ? -9.608 -2.237 -15.501 1.00 41.09 214 ALA A CA 1
ATOM 1697 C C . ALA A 1 214 ? -8.923 -3.457 -14.845 1.00 41.09 214 ALA A C 1
ATOM 1699 O O . ALA A 1 214 ? -7.844 -3.842 -15.273 1.00 41.09 214 ALA A O 1
ATOM 1700 N N . LEU A 1 215 ? -9.522 -4.059 -13.808 1.00 44.47 215 LEU A N 1
ATOM 1701 C CA . LEU A 1 215 ? -8.995 -5.252 -13.124 1.00 44.47 215 LEU A CA 1
ATOM 1702 C C . LEU A 1 215 ? -9.779 -6.529 -13.483 1.00 44.47 215 LEU A C 1
ATOM 1704 O O . LEU A 1 215 ? -9.469 -7.603 -12.969 1.00 44.47 215 LEU A O 1
ATOM 1708 N N . GLN A 1 216 ? -10.802 -6.432 -14.345 1.00 38.38 216 GLN A N 1
ATOM 1709 C CA . GLN A 1 216 ? -11.553 -7.595 -14.841 1.00 38.38 216 GLN A CA 1
ATOM 1710 C C . GLN A 1 216 ? -10.766 -8.429 -15.863 1.00 38.38 216 GLN A C 1
ATOM 1712 O O . GLN A 1 216 ? -11.102 -9.593 -16.062 1.00 38.38 216 GLN A O 1
ATOM 1717 N N . ASP A 1 217 ? -9.638 -7.921 -16.366 1.00 40.28 217 ASP A N 1
ATOM 1718 C CA . ASP A 1 217 ? -8.633 -8.705 -17.096 1.00 40.28 217 ASP A CA 1
ATOM 1719 C C . ASP A 1 217 ? -7.780 -9.597 -16.168 1.00 40.28 217 ASP A C 1
ATOM 1721 O O . ASP A 1 217 ? -6.641 -9.942 -16.474 1.00 40.28 217 ASP A O 1
ATOM 1725 N N . LYS A 1 218 ? -8.348 -10.091 -15.055 1.00 41.00 218 LYS A N 1
ATOM 1726 C CA . LYS A 1 218 ? -7.776 -11.231 -14.311 1.00 41.00 218 LYS A CA 1
ATOM 1727 C C . LYS A 1 218 ? -7.542 -12.453 -15.216 1.00 41.00 218 LYS A C 1
ATOM 1729 O O . LYS A 1 218 ? -6.708 -13.286 -14.886 1.00 41.00 218 LYS A O 1
ATOM 1734 N N . GLN A 1 219 ? -8.221 -12.548 -16.363 1.00 37.44 219 GLN A N 1
ATOM 1735 C CA . GLN A 1 219 ? -7.978 -13.592 -17.366 1.00 37.44 219 GLN A CA 1
ATOM 1736 C C . GLN A 1 219 ? -6.741 -13.356 -18.254 1.00 37.44 219 GLN A C 1
ATOM 1738 O O . GLN A 1 219 ? -6.283 -14.304 -18.883 1.00 37.44 219 GLN A O 1
ATOM 1743 N N . ALA A 1 220 ? -6.148 -12.156 -18.273 1.00 36.81 220 ALA A N 1
ATOM 1744 C CA . ALA A 1 220 ? -4.846 -11.926 -18.914 1.00 36.81 220 ALA A CA 1
ATOM 1745 C C . ALA A 1 220 ? -3.667 -12.316 -17.995 1.00 36.81 220 ALA A C 1
ATOM 1747 O O . ALA A 1 220 ? -2.595 -12.690 -18.472 1.00 36.81 220 ALA A O 1
ATOM 1748 N N . CYS A 1 221 ? -3.906 -12.324 -16.677 1.00 41.78 221 CYS A N 1
ATOM 1749 C CA . CYS A 1 221 ? -2.938 -12.643 -15.621 1.00 41.78 221 CYS A CA 1
ATOM 1750 C C . CYS A 1 221 ? -2.412 -14.098 -15.684 1.00 41.78 221 CYS A C 1
ATOM 1752 O O . CYS A 1 221 ? -1.317 -14.385 -15.210 1.00 41.78 221 CYS A O 1
ATOM 1754 N N . GLU A 1 222 ? -3.138 -15.022 -16.331 1.00 39.50 222 GLU A N 1
ATOM 1755 C CA . GLU A 1 222 ? -2.701 -16.422 -16.491 1.00 39.50 222 GLU A CA 1
ATOM 1756 C C . GLU A 1 222 ? -1.599 -16.628 -17.552 1.00 39.50 222 GLU A C 1
ATOM 1758 O O . GLU A 1 222 ? -1.124 -17.750 -17.718 1.00 39.50 222 GLU A O 1
ATOM 1763 N N . SER A 1 223 ? -1.196 -15.579 -18.280 1.00 39.28 223 SER A N 1
ATOM 1764 C CA . SER A 1 223 ? -0.257 -15.683 -19.410 1.00 39.28 223 SER A CA 1
ATOM 1765 C C . SER A 1 223 ? 1.168 -15.188 -19.129 1.00 39.28 223 SER A C 1
ATOM 1767 O O . SER A 1 223 ? 2.041 -15.348 -19.982 1.00 39.28 223 SER A O 1
ATOM 1769 N N . SER A 1 224 ? 1.430 -14.631 -17.940 1.00 43.53 224 SER A N 1
ATOM 1770 C CA . SER A 1 224 ? 2.797 -14.285 -17.532 1.00 43.53 224 SER A CA 1
ATOM 1771 C C . SER A 1 224 ? 3.617 -15.567 -17.308 1.00 43.53 224 SER A C 1
ATOM 1773 O O . SER A 1 224 ? 3.127 -16.455 -16.601 1.00 43.53 224 SER A O 1
ATOM 1775 N N . PRO A 1 225 ? 4.845 -15.690 -17.857 1.00 49.50 225 PRO A N 1
ATOM 1776 C CA . PRO A 1 225 ? 5.695 -16.871 -17.681 1.00 49.50 225 PRO A CA 1
ATOM 1777 C C . PRO A 1 225 ? 5.888 -17.232 -16.208 1.00 49.50 225 PRO A C 1
ATOM 1779 O O . PRO A 1 225 ? 5.773 -18.399 -15.855 1.00 49.50 225 PRO A O 1
ATOM 1782 N N . ASP A 1 226 ? 6.059 -16.232 -15.339 1.00 46.22 226 ASP A N 1
ATOM 1783 C CA . ASP A 1 226 ? 6.229 -16.427 -13.896 1.00 46.22 226 ASP A CA 1
ATOM 1784 C C . ASP A 1 226 ? 4.961 -17.003 -13.237 1.00 46.22 226 ASP A C 1
ATOM 1786 O O . ASP A 1 226 ? 5.038 -17.866 -12.364 1.00 46.22 226 ASP A O 1
ATOM 1790 N N . TYR A 1 227 ? 3.773 -16.558 -13.662 1.00 43.00 227 TYR A N 1
ATOM 1791 C CA . TYR A 1 227 ? 2.496 -17.041 -13.123 1.00 43.00 227 TYR A CA 1
ATOM 1792 C C . TYR A 1 227 ? 2.156 -18.444 -13.648 1.00 43.00 227 TYR A C 1
ATOM 1794 O O . TYR A 1 227 ? 1.683 -19.302 -12.897 1.00 43.00 227 TYR A O 1
ATOM 1802 N N . ALA A 1 228 ? 2.442 -18.700 -14.927 1.00 49.34 228 ALA A N 1
ATOM 1803 C CA . ALA A 1 228 ? 2.292 -20.007 -15.555 1.00 49.34 228 ALA A CA 1
ATOM 1804 C C . ALA A 1 228 ? 3.267 -21.039 -14.961 1.00 49.34 228 ALA A C 1
ATOM 1806 O O . ALA A 1 228 ? 2.860 -22.163 -14.679 1.00 49.34 228 ALA A O 1
ATOM 1807 N N . GLU A 1 229 ? 4.513 -20.654 -14.675 1.00 47.81 229 GLU A N 1
ATOM 1808 C CA . GLU A 1 229 ? 5.525 -21.528 -14.070 1.00 47.81 229 GLU A CA 1
ATOM 1809 C C . GLU A 1 229 ? 5.184 -21.862 -12.604 1.00 47.81 229 GLU A C 1
ATOM 1811 O O . GLU A 1 229 ? 5.259 -23.026 -12.201 1.00 47.81 229 GLU A O 1
ATOM 1816 N N . ILE A 1 230 ? 4.668 -20.899 -11.824 1.00 49.62 230 ILE A N 1
ATOM 1817 C CA . ILE A 1 230 ? 4.118 -21.157 -10.477 1.00 49.62 230 ILE A CA 1
ATOM 1818 C C . ILE A 1 230 ? 2.912 -22.121 -10.540 1.00 49.62 230 ILE A C 1
ATOM 1820 O O . ILE A 1 230 ? 2.769 -23.011 -9.692 1.00 49.62 230 ILE A O 1
ATOM 1824 N N . ARG A 1 231 ? 2.049 -22.001 -11.558 1.00 44.75 231 ARG A N 1
ATOM 1825 C CA . ARG A 1 231 ? 0.905 -22.907 -11.770 1.00 44.75 231 ARG A CA 1
ATOM 1826 C C . ARG A 1 231 ? 1.347 -24.316 -12.198 1.00 44.75 231 ARG A C 1
ATOM 1828 O O . ARG A 1 231 ? 0.818 -25.299 -11.677 1.00 44.75 231 ARG A O 1
ATOM 1835 N N . ASP A 1 232 ? 2.343 -24.446 -13.071 1.00 44.28 232 ASP A N 1
ATOM 1836 C CA . ASP A 1 232 ? 2.813 -25.737 -13.602 1.00 44.28 232 ASP A CA 1
ATOM 1837 C C . ASP A 1 232 ? 3.681 -26.539 -12.618 1.00 44.28 232 ASP A C 1
ATOM 1839 O O . ASP A 1 232 ? 3.605 -27.774 -12.571 1.00 44.28 232 ASP A O 1
ATOM 1843 N N . MET A 1 233 ? 4.424 -25.876 -11.729 1.00 43.34 233 MET A N 1
ATOM 1844 C CA . MET A 1 233 ? 5.125 -26.554 -10.626 1.00 43.34 233 MET A CA 1
ATOM 1845 C C . MET A 1 233 ? 4.160 -27.189 -9.601 1.00 43.34 233 MET A C 1
ATOM 1847 O O . MET A 1 233 ? 4.552 -28.067 -8.826 1.00 43.34 233 MET A O 1
ATOM 1851 N N . THR A 1 234 ? 2.883 -26.789 -9.593 1.00 44.56 234 THR A N 1
ATOM 1852 C CA . THR A 1 234 ? 1.881 -27.264 -8.619 1.00 44.56 234 THR A CA 1
ATOM 1853 C C . THR A 1 234 ? 0.878 -28.276 -9.182 1.00 44.56 234 THR A C 1
ATOM 1855 O O . THR A 1 234 ? 0.286 -29.036 -8.413 1.00 44.56 234 THR A O 1
ATOM 1858 N N . SER A 1 235 ? 0.727 -28.377 -10.507 1.00 43.28 235 SER A N 1
ATOM 1859 C CA . SER A 1 235 ? -0.068 -29.436 -11.158 1.00 43.28 235 SER A CA 1
ATOM 1860 C C . SER A 1 235 ? 0.641 -30.800 -11.136 1.00 43.28 235 SER A C 1
ATOM 1862 O O . SER A 1 235 ? 0.003 -31.855 -11.100 1.00 43.28 235 SER A O 1
ATOM 1864 N N . SER A 1 236 ? 1.971 -30.787 -11.064 1.00 41.78 236 SER A N 1
ATOM 1865 C CA . SER A 1 236 ? 2.837 -31.969 -11.028 1.00 41.78 236 SER A CA 1
ATOM 1866 C C . SER A 1 236 ? 3.013 -32.579 -9.626 1.00 41.78 236 SER A C 1
ATOM 1868 O O . SER A 1 236 ? 3.475 -33.712 -9.504 1.00 41.78 236 SER A O 1
ATOM 1870 N N . SER A 1 237 ? 2.572 -31.895 -8.563 1.00 43.34 237 SER A N 1
ATOM 1871 C CA . SER A 1 237 ? 2.678 -32.361 -7.168 1.00 43.34 237 SER A CA 1
ATOM 1872 C C . SER A 1 237 ? 1.403 -33.024 -6.609 1.00 43.34 237 SER A C 1
ATOM 1874 O O . SER A 1 237 ? 1.410 -33.479 -5.466 1.00 43.34 237 SER A O 1
ATOM 1876 N N . GLN A 1 238 ? 0.331 -33.175 -7.406 1.00 41.66 238 GLN A N 1
ATOM 1877 C CA . GLN A 1 238 ? -0.913 -33.856 -6.988 1.00 41.66 238 GLN A CA 1
ATOM 1878 C C . GLN A 1 238 ? -1.151 -35.263 -7.579 1.00 41.66 238 GLN A C 1
ATOM 1880 O O . GLN A 1 238 ? -2.149 -35.896 -7.239 1.00 41.66 238 GLN A O 1
ATOM 1885 N N . SER A 1 239 ? -0.258 -35.821 -8.408 1.00 41.50 239 SER A N 1
ATOM 1886 C CA . SER A 1 239 ? -0.493 -37.141 -9.038 1.00 41.50 239 SER A CA 1
ATOM 1887 C C . SER A 1 239 ? 0.096 -38.354 -8.297 1.00 41.50 239 SER A C 1
ATOM 1889 O O . SER A 1 239 ? -0.052 -39.485 -8.757 1.00 41.50 239 SER A O 1
ATOM 1891 N N . GLY A 1 240 ? 0.713 -38.175 -7.126 1.00 42.91 240 GLY A N 1
ATOM 1892 C CA . GLY A 1 240 ? 1.418 -39.254 -6.428 1.00 42.91 240 GLY A CA 1
ATOM 1893 C C . GLY A 1 240 ? 0.881 -39.572 -5.037 1.00 42.91 240 GLY A C 1
ATOM 1894 O O . GLY A 1 240 ? 1.538 -39.225 -4.068 1.00 42.91 240 GLY A O 1
ATOM 1895 N N . THR A 1 241 ? -0.282 -40.225 -4.915 1.00 40.75 241 THR A N 1
ATOM 1896 C CA . THR A 1 241 ? -0.572 -41.249 -3.874 1.00 40.75 241 THR A CA 1
ATOM 1897 C C . THR A 1 241 ? -2.022 -41.753 -3.957 1.00 40.75 241 THR A C 1
ATOM 1899 O O . THR A 1 241 ? -2.919 -41.325 -3.234 1.00 40.75 241 THR A O 1
ATOM 1902 N N . ARG A 1 242 ? -2.257 -42.762 -4.802 1.00 39.97 242 ARG A N 1
ATOM 1903 C CA . ARG A 1 242 ? -3.338 -43.741 -4.603 1.00 39.97 242 ARG A CA 1
ATOM 1904 C C . ARG A 1 242 ? -2.810 -45.130 -4.930 1.00 39.97 242 ARG A C 1
ATOM 1906 O O . ARG A 1 242 ? -2.412 -45.380 -6.060 1.00 39.97 242 ARG A O 1
ATOM 1913 N N . GLY A 1 243 ? -2.841 -46.018 -3.940 1.00 31.77 243 GLY A N 1
ATOM 1914 C CA . GLY A 1 243 ? -2.587 -47.442 -4.145 1.00 31.77 243 GLY A CA 1
ATOM 1915 C C . GLY A 1 243 ? -2.084 -48.173 -2.905 1.00 31.77 243 GLY A C 1
ATOM 1916 O O . GLY A 1 243 ? -0.936 -48.592 -2.876 1.00 31.77 243 GLY A O 1
ATOM 1917 N N . LYS A 1 244 ? -2.948 -48.341 -1.898 1.00 37.91 244 LYS A N 1
ATOM 1918 C CA . LYS A 1 244 ? -2.950 -49.538 -1.037 1.00 37.91 244 LYS A CA 1
ATOM 1919 C C . LYS A 1 244 ? -4.183 -50.368 -1.409 1.00 37.91 244 LYS A C 1
ATOM 1921 O O . LYS A 1 244 ? -5.185 -49.785 -1.832 1.00 37.91 244 LYS A O 1
ATOM 1926 N N . PRO A 1 245 ? -4.086 -51.698 -1.339 1.00 49.78 245 PRO A N 1
ATOM 1927 C CA . PRO A 1 245 ? -4.260 -52.405 -0.070 1.00 49.78 245 PRO A CA 1
ATOM 1928 C C . PRO A 1 245 ? -2.937 -52.849 0.556 1.00 49.78 245 PRO A C 1
ATOM 1930 O O . PRO A 1 245 ? -2.096 -53.414 -0.174 1.00 49.78 245 PRO A O 1
#

pLDDT: mean 73.83, std 19.92, range [31.77, 96.81]

Secondary structure (DSSP, 8-state):
---HHHHTT-EEEEE-S---TT--TTHHHHHHHHHHHHHTTS-SEEEE-TT---HHHHHHHHHSS-SEEEEEEEGGGG-HHHHHHHHHHHHHHHHHHTS--EEEEEEES-TTGGGHHHH--TT-TTEEEEEEEE--TT-TT----TTS-HHHHT-TTEEEEESGGGT----TTHHHHHHHGGGSS---SSHHHHHHHHHHHHHHHHHH----GGG-GGGTGGGSHHHHHHHHHHHTTSS------

Sequence (245 aa):
MADNSVNRRNTLFVHPGLLLFGLHWDRSLAVEAGTILTEYRFAGKMLELPDRDLTPIYQHAITGPGTEFIGIHYSMGGRPDILRGSLDAIKQAAQFRGVPLHYHALLFDPFSISDIGTLIDVNESELGYVFVLLSSEYSFLRPDIRSLPRSFIESEKVFFIYAEDFGESWGHFGMLNAFRGQHFKDSEHSGGEKMRTLFQGMLALALNGQHAPALQDKQACESSPDYAEIRDMTSSSQSGTRGKP